Protein AF-0000000087150485 (afdb_homodimer)

pLDDT: mean 96.48, std 7.13, range [42.75, 99.0]

Foldseek 3Di:
DDDDDDDDADAEPEAEADQEEEADDEHHYQEYEYANEYYYYLEYADHPEYEEHNEYAYHLEYHYPQEYAYEPEYHEANEYEAFAPCVVVHGPVPVCVRGAHAYHEYCEYEAHNEYEYREYEYHQAYEYHNEYDDYYHPDHAYWGDDDTDGDDDPD/DDDDDDDDADAEPEAEADQEEEEDDEHHYQEYYYANEYYYYCEYADHPEYEEHNEYAYHLEYHYPQEYAYEPEYHEANEYEFFAPCVVVHGPVPVCVNGAHAYHEYCEYEAHNEYEYREYEYHQEYEYHNEYDDYYHPDHAYWYHDPTDGDDDPD

Nearest PDB structures (foldseek):
  7s43-assembly1_A  TM=9.180E-01  e=4.025E-08  Helicobacter pullorum
  7s3u-assembly1_A  TM=9.173E-01  e=6.202E-08  Helicobacter pullorum
  4mzu-assembly2_H  TM=9.051E-01  e=9.052E-08  Shewanella denitrificans OS217
  4mzu-assembly1_E  TM=8.599E-01  e=4.734E-08  Shewanella denitrificans OS217
  4mzu-assembly2_J  TM=8.341E-01  e=2.315E-06  Shewanella denitrificans OS217

InterPro domains:
  IPR001451 Hexapeptide repeat [PF00132] (30-63)
  IPR001451 Hexapeptide repeat [PF14602] (102-135)
  IPR011004 Trimeric LpxA-like superfamily [SSF51161] (13-151)
  IPR050179 Transferase hexapeptide repeat [PTHR43300] (100-150)

Structure (mmCIF, N/CA/C/O backbone):
data_AF-0000000087150485-model_v1
#
loop_
_entity.id
_entity.type
_entity.pdbx_description
1 polymer 'dTDP-3-amino-3,6-dideoxy-alpha-D-galactopyranose 3-N-acetyltransferase'
#
loop_
_atom_site.group_PDB
_atom_site.id
_atom_site.type_symbol
_atom_site.label_atom_id
_atom_site.label_alt_id
_atom_site.label_comp_id
_atom_site.label_asym_id
_atom_site.label_entity_id
_atom_site.label_seq_id
_atom_site.pdbx_PDB_ins_code
_atom_site.Cartn_x
_atom_site.Cartn_y
_atom_site.Cartn_z
_atom_site.occupancy
_atom_site.B_iso_or_equiv
_atom_site.auth_seq_id
_atom_site.auth_comp_id
_atom_site.auth_asym_id
_atom_site.auth_atom_id
_atom_site.pdbx_PDB_model_num
ATOM 1 N N . MET A 1 1 ? -22.234 22.109 -0.008 1 73.75 1 MET A N 1
ATOM 2 C CA . MET A 1 1 ? -20.953 21.422 0.075 1 73.75 1 MET A CA 1
ATOM 3 C C . MET A 1 1 ? -20.953 20.141 -0.759 1 73.75 1 MET A C 1
ATOM 5 O O . MET A 1 1 ? -21.984 19.484 -0.89 1 73.75 1 MET A O 1
ATOM 9 N N . ASN A 1 2 ? -19.984 20.109 -1.734 1 89.88 2 ASN A N 1
ATOM 10 C CA . ASN A 1 2 ? -19.984 18.938 -2.605 1 89.88 2 ASN A CA 1
ATOM 11 C C . ASN A 1 2 ? -20 17.641 -1.802 1 89.88 2 ASN A C 1
ATOM 13 O O . ASN A 1 2 ? -19.609 17.641 -0.634 1 89.88 2 ASN A O 1
ATOM 17 N N . GLN A 1 3 ? -20.734 16.703 -2.32 1 94 3 GLN A N 1
ATOM 18 C CA . GLN A 1 3 ? -20.766 15.383 -1.692 1 94 3 GLN A CA 1
ATOM 19 C C . GLN A 1 3 ? -19.984 14.359 -2.514 1 94 3 GLN A C 1
ATOM 21 O O . GLN A 1 3 ? -20.047 14.367 -3.746 1 94 3 GLN A O 1
ATOM 26 N N . PRO A 1 4 ? -19.266 13.516 -1.812 1 95.38 4 PRO A N 1
ATOM 27 C CA . PRO A 1 4 ? -18.547 12.484 -2.555 1 95.38 4 PRO A CA 1
ATOM 28 C C . PRO A 1 4 ? -19.453 11.336 -3.006 1 95.38 4 PRO A C 1
ATOM 30 O O . PRO A 1 4 ? -20.547 11.172 -2.48 1 95.38 4 PRO A O 1
ATOM 33 N N . GLN A 1 5 ? -19.062 10.633 -4.098 1 96.88 5 GLN A N 1
ATOM 34 C CA . GLN A 1 5 ? -19.609 9.305 -4.363 1 96.88 5 GLN A CA 1
ATOM 35 C C . GLN A 1 5 ? -19.016 8.273 -3.406 1 96.88 5 GLN A C 1
ATOM 37 O O . GLN A 1 5 ? -17.797 8.094 -3.346 1 96.88 5 GLN A O 1
ATOM 42 N N . VAL A 1 6 ? -19.875 7.52 -2.648 1 96.38 6 VAL A N 1
ATOM 43 C CA . VAL A 1 6 ? -19.391 6.609 -1.615 1 96.38 6 VAL A CA 1
ATOM 44 C C . VAL A 1 6 ? -19.625 5.164 -2.047 1 96.38 6 VAL A C 1
ATOM 46 O O . VAL A 1 6 ? -20.75 4.797 -2.412 1 96.38 6 VAL A O 1
ATOM 49 N N . HIS A 1 7 ? -18.594 4.352 -2.119 1 95.88 7 HIS A N 1
ATOM 50 C CA . HIS A 1 7 ? -18.656 2.904 -2.287 1 95.88 7 HIS A CA 1
ATOM 51 C C . HIS A 1 7 ? -18.328 2.182 -0.986 1 95.88 7 HIS A C 1
ATOM 53 O O . HIS A 1 7 ? -17.734 2.77 -0.079 1 95.88 7 HIS A O 1
ATOM 59 N N . GLN A 1 8 ? -18.75 0.828 -0.849 1 95.69 8 GLN A N 1
ATOM 60 C CA . GLN A 1 8 ? -18.5 0.036 0.349 1 95.69 8 GLN A CA 1
ATOM 61 C C . GLN A 1 8 ? -17.609 -1.168 0.032 1 95.69 8 GLN A C 1
ATOM 63 O O . GLN A 1 8 ? -17.891 -1.916 -0.908 1 95.69 8 GLN A O 1
ATOM 68 N N . ALA A 1 9 ? -16.578 -1.275 0.777 1 95.62 9 ALA A N 1
ATOM 69 C CA . ALA A 1 9 ? -15.859 -2.545 0.728 1 95.62 9 ALA A CA 1
ATOM 70 C C . ALA A 1 9 ? -16.797 -3.717 1.011 1 95.62 9 ALA A C 1
ATOM 72 O O . ALA A 1 9 ? -17.656 -3.639 1.896 1 95.62 9 ALA A O 1
ATOM 73 N N . ASP A 1 10 ? -16.562 -4.809 0.254 1 96.81 10 ASP A N 1
ATOM 74 C CA . ASP A 1 10 ? -17.438 -5.969 0.373 1 96.81 10 ASP A CA 1
ATOM 75 C C . ASP A 1 10 ? -16.812 -7.207 -0.259 1 96.81 10 ASP A C 1
ATOM 77 O O . ASP A 1 10 ? -15.719 -7.129 -0.831 1 96.81 10 ASP A O 1
ATOM 81 N N . VAL A 1 11 ? -17.453 -8.344 -0.015 1 97.69 11 VAL A N 1
ATOM 82 C CA . VAL A 1 11 ? -17.109 -9.602 -0.681 1 97.69 11 VAL A CA 1
ATOM 83 C C . VAL A 1 11 ? -18.094 -9.852 -1.828 1 97.69 11 VAL A C 1
ATOM 85 O O . VAL A 1 11 ? -19.281 -10.117 -1.599 1 97.69 11 VAL A O 1
ATOM 88 N N . ARG A 1 12 ? -17.516 -9.656 -3.014 1 97.69 12 ARG A N 1
ATOM 89 C CA . ARG A 1 12 ? -18.391 -9.727 -4.18 1 97.69 12 ARG A CA 1
ATOM 90 C C . ARG A 1 12 ? -17.797 -10.641 -5.25 1 97.69 12 ARG A C 1
ATOM 92 O O . ARG A 1 12 ? -16.625 -10.516 -5.598 1 97.69 12 ARG A O 1
ATOM 99 N N . ASP A 1 13 ? -18.594 -11.531 -5.789 1 98.56 13 ASP A N 1
ATOM 100 C CA . ASP A 1 13 ? -18.234 -12.352 -6.945 1 98.56 13 ASP A CA 1
ATOM 101 C C . ASP A 1 13 ? -16.969 -13.164 -6.668 1 98.56 13 ASP A C 1
ATOM 103 O O . ASP A 1 13 ? -16.047 -13.18 -7.488 1 98.56 13 ASP A O 1
ATOM 107 N N . VAL A 1 14 ? -16.906 -13.82 -5.535 1 98.81 14 VAL A N 1
ATOM 108 C CA . VAL A 1 14 ? -15.75 -14.633 -5.148 1 98.81 14 VAL A CA 1
ATOM 109 C C . VAL A 1 14 ? -16.109 -16.109 -5.219 1 98.81 14 VAL A C 1
ATOM 111 O O . VAL A 1 14 ? -17.203 -16.516 -4.789 1 98.81 14 VAL A O 1
ATOM 114 N N . GLU A 1 15 ? -15.25 -16.891 -5.82 1 98.88 15 GLU A N 1
ATOM 115 C CA . GLU A 1 15 ? -15.383 -18.344 -5.781 1 98.88 15 GLU A CA 1
ATOM 116 C C . GLU A 1 15 ? -14.648 -18.938 -4.582 1 98.88 15 GLU A C 1
ATOM 118 O O . GLU A 1 15 ? -13.43 -18.797 -4.469 1 98.88 15 GLU A O 1
ATOM 123 N N . PHE A 1 16 ? -15.383 -19.656 -3.729 1 98.75 16 PHE A N 1
ATOM 124 C CA . PHE A 1 16 ? -14.812 -20.219 -2.51 1 98.75 16 PHE A CA 1
ATOM 125 C C . PHE A 1 16 ? -14.703 -21.734 -2.611 1 98.75 16 PHE A C 1
ATOM 127 O O . PHE A 1 16 ? -15.617 -22.406 -3.096 1 98.75 16 PHE A O 1
ATOM 134 N N . GLY A 1 17 ? -13.547 -22.266 -2.236 1 98.81 17 GLY A N 1
ATOM 135 C CA . GLY A 1 17 ? -13.484 -23.672 -1.9 1 98.81 17 GLY A CA 1
ATOM 136 C C . GLY A 1 17 ? -14.195 -24.016 -0.606 1 98.81 17 GLY A C 1
ATOM 137 O O . GLY A 1 17 ? -14.844 -23.156 -0.005 1 98.81 17 GLY A O 1
ATOM 138 N N . THR A 1 18 ? -14 -25.25 -0.171 1 98.81 18 THR A N 1
ATOM 139 C CA . THR A 1 18 ? -14.633 -25.688 1.066 1 98.81 18 THR A CA 1
ATOM 140 C C . THR A 1 18 ? -13.828 -25.234 2.279 1 98.81 18 THR A C 1
ATOM 142 O O . THR A 1 18 ? -12.594 -25.266 2.26 1 98.81 18 THR A O 1
ATOM 145 N N . GLY A 1 19 ? -14.523 -24.797 3.283 1 98.75 19 GLY A N 1
ATOM 146 C CA . GLY A 1 19 ? -13.891 -24.531 4.566 1 98.75 19 GLY A CA 1
ATOM 147 C C . GLY A 1 19 ? -13.195 -23.188 4.625 1 98.75 19 GLY A C 1
ATOM 148 O O . GLY A 1 19 ? -12.336 -22.969 5.484 1 98.75 19 GLY A O 1
ATOM 149 N N . VAL A 1 20 ? -13.469 -22.328 3.791 1 98.88 20 VAL A N 1
ATOM 150 C CA . VAL A 1 20 ? -12.836 -21 3.775 1 98.88 20 VAL A CA 1
ATOM 151 C C . VAL A 1 20 ? -13.375 -20.172 4.93 1 98.88 20 VAL A C 1
ATOM 153 O O . VAL A 1 20 ? -14.57 -20.188 5.215 1 98.88 20 VAL A O 1
ATOM 156 N N . LYS A 1 21 ? -12.5 -19.422 5.656 1 98.88 21 LYS A N 1
ATOM 157 C CA . LYS A 1 21 ? -12.859 -18.5 6.727 1 98.88 21 LYS A CA 1
ATOM 158 C C . LYS A 1 21 ? -12.438 -17.078 6.391 1 98.88 21 LYS A C 1
ATOM 160 O O . LYS A 1 21 ? -11.297 -16.844 5.988 1 98.88 21 LYS A O 1
ATOM 165 N N . ILE A 1 22 ? -13.297 -16.172 6.539 1 98.69 22 ILE A N 1
ATOM 166 C CA . ILE A 1 22 ? -13 -14.758 6.309 1 98.69 22 ILE A CA 1
ATOM 167 C C . ILE A 1 22 ? -13.414 -13.938 7.527 1 98.69 22 ILE A C 1
ATOM 169 O O . ILE A 1 22 ? -14.438 -14.211 8.148 1 98.69 22 ILE A O 1
ATOM 173 N N . VAL A 1 23 ? -12.664 -12.938 7.879 1 98.25 23 VAL A N 1
ATOM 174 C CA . VAL A 1 23 ? -13.031 -11.969 8.906 1 98.25 23 VAL A CA 1
ATOM 175 C C . VAL A 1 23 ? -13.297 -10.609 8.258 1 98.25 23 VAL A C 1
ATOM 177 O O . VAL A 1 23 ? -12.406 -10.039 7.617 1 98.25 23 VAL A O 1
ATOM 180 N N . GLU A 1 24 ? -14.477 -10.078 8.484 1 96.75 24 GLU A N 1
ATOM 181 C CA . GLU A 1 24 ? -14.867 -8.789 7.922 1 96.75 24 GLU A CA 1
ATOM 182 C C . GLU A 1 24 ? -14.586 -7.652 8.898 1 96.75 24 GLU A C 1
ATOM 184 O O . GLU A 1 24 ? -14.547 -7.867 10.117 1 96.75 24 GLU A O 1
ATOM 189 N N . PRO A 1 25 ? -14.367 -6.301 8.398 1 97.5 25 PRO A N 1
ATOM 190 C CA . PRO A 1 25 ? -14.531 -5.914 6.992 1 97.5 25 PRO A CA 1
ATOM 191 C C . PRO A 1 25 ? -13.32 -6.289 6.133 1 97.5 25 PRO A C 1
ATOM 193 O O . PRO A 1 25 ? -12.188 -6.277 6.621 1 97.5 25 PRO A O 1
ATOM 196 N N . CYS A 1 26 ? -13.57 -6.734 4.93 1 98 26 CYS A N 1
ATOM 197 C CA . CYS A 1 26 ? -12.594 -6.953 3.873 1 98 26 CYS A CA 1
ATOM 198 C C . CYS A 1 26 ? -13.18 -6.617 2.508 1 98 26 CYS A C 1
ATOM 200 O O . CYS A 1 26 ? -14.391 -6.434 2.377 1 98 26 CYS A O 1
ATOM 202 N N . ASN A 1 27 ? -12.328 -6.293 1.572 1 98.69 27 ASN A N 1
ATOM 203 C CA . ASN A 1 27 ? -12.742 -5.992 0.206 1 98.69 27 ASN A CA 1
ATOM 204 C C . ASN A 1 27 ? -12.266 -7.055 -0.775 1 98.69 27 ASN A C 1
ATOM 206 O O . ASN A 1 27 ? -11.164 -6.949 -1.324 1 98.69 27 ASN A O 1
ATOM 210 N N . LEU A 1 28 ? -13.062 -8.086 -1.032 1 98.81 28 LEU A N 1
ATOM 211 C CA . LEU A 1 28 ? -12.758 -9.195 -1.93 1 98.81 28 LEU A CA 1
ATOM 212 C C . LEU A 1 28 ? -13.711 -9.203 -3.123 1 98.81 28 LEU A C 1
ATOM 214 O O . LEU A 1 28 ? -14.93 -9.188 -2.951 1 98.81 28 LEU A O 1
ATOM 218 N N . TYR A 1 29 ? -13.172 -9.188 -4.324 1 98.62 29 TYR A N 1
ATOM 219 C CA . TYR A 1 29 ? -14.086 -9.195 -5.461 1 98.62 29 TYR A CA 1
ATOM 220 C C . TYR A 1 29 ? -13.453 -9.891 -6.66 1 98.62 29 TYR A C 1
ATOM 222 O O . TYR A 1 29 ? -12.266 -9.703 -6.941 1 98.62 29 TYR A O 1
ATOM 230 N N . GLY A 1 30 ? -14.148 -10.719 -7.305 1 98.75 30 GLY A N 1
ATOM 231 C CA . GLY A 1 30 ? -13.781 -11.328 -8.57 1 98.75 30 GLY A CA 1
ATOM 232 C C . GLY A 1 30 ? -12.594 -12.273 -8.461 1 98.75 30 GLY A C 1
ATOM 233 O O . GLY A 1 30 ? -11.828 -12.43 -9.414 1 98.75 30 GLY A O 1
ATOM 234 N N . CYS A 1 31 ? -12.406 -12.891 -7.258 1 98.81 31 CYS A N 1
ATOM 235 C CA . CYS A 1 31 ? -11.234 -13.734 -7.059 1 98.81 31 CYS A CA 1
ATOM 236 C C . CYS A 1 31 ? -11.648 -15.156 -6.684 1 98.81 31 CYS A C 1
ATOM 238 O O . CYS A 1 31 ? -12.844 -15.469 -6.652 1 98.81 31 CYS A O 1
ATOM 240 N N . LYS A 1 32 ? -10.609 -16.047 -6.559 1 98.94 32 LYS A N 1
ATOM 241 C CA . LYS A 1 32 ? -10.828 -17.453 -6.199 1 98.94 32 LYS A CA 1
ATOM 242 C C . LYS A 1 32 ? -9.984 -17.828 -4.988 1 98.94 32 LYS A C 1
ATOM 244 O O . LYS A 1 32 ? -8.773 -17.609 -4.965 1 98.94 32 LYS A O 1
ATOM 249 N N . LEU A 1 33 ? -10.617 -18.422 -3.965 1 98.94 33 LEU A N 1
ATOM 250 C CA . LEU A 1 33 ? -9.953 -18.938 -2.766 1 98.94 33 LEU A CA 1
ATOM 251 C C . LEU A 1 33 ? -10.133 -20.438 -2.648 1 98.94 33 LEU A C 1
ATOM 253 O O . LEU A 1 33 ? -11.266 -20.938 -2.65 1 98.94 33 LEU A O 1
ATOM 257 N N . GLY A 1 34 ? -9.07 -21.172 -2.574 1 98.94 34 GLY A N 1
ATOM 258 C CA . GLY A 1 34 ? -9.109 -22.609 -2.469 1 98.94 34 GLY A CA 1
ATOM 259 C C . GLY A 1 34 ? -9.602 -23.109 -1.12 1 98.94 34 GLY A C 1
ATOM 260 O O . GLY A 1 34 ? -9.914 -22.297 -0.239 1 98.94 34 GLY A O 1
ATOM 261 N N . ASP A 1 35 ? -9.641 -24.469 -0.952 1 98.94 35 ASP A N 1
ATOM 262 C CA . ASP A 1 35 ? -10.156 -25.094 0.257 1 98.94 35 ASP A CA 1
ATOM 263 C C . ASP A 1 35 ? -9.359 -24.672 1.486 1 98.94 35 ASP A C 1
ATOM 265 O O . ASP A 1 35 ? -8.133 -24.547 1.43 1 98.94 35 ASP A O 1
ATOM 269 N N . ASP A 1 36 ? -10.039 -24.312 2.549 1 98.88 36 ASP A N 1
ATOM 270 C CA . ASP A 1 36 ? -9.484 -24.109 3.885 1 98.88 36 ASP A CA 1
ATOM 271 C C . ASP A 1 36 ? -8.586 -22.875 3.934 1 98.88 36 ASP A C 1
ATOM 273 O O . ASP A 1 36 ? -7.664 -22.812 4.746 1 98.88 36 ASP A O 1
ATOM 277 N N . CYS A 1 37 ? -8.812 -21.984 3.02 1 98.88 37 CYS A N 1
ATOM 278 C CA . CYS A 1 37 ? -8.125 -20.688 3.088 1 98.88 37 CYS A CA 1
ATOM 279 C C . CYS A 1 37 ? -8.656 -19.859 4.246 1 98.88 37 CYS A C 1
ATOM 281 O O . CYS A 1 37 ? -9.797 -20.016 4.664 1 98.88 37 CYS A O 1
ATOM 283 N N . PHE A 1 38 ? -7.805 -19 4.738 1 98.94 38 PHE A N 1
ATOM 284 C CA . PHE A 1 38 ? -8.156 -17.984 5.719 1 98.94 38 PHE A CA 1
ATOM 285 C C . PHE A 1 38 ? -7.836 -16.594 5.191 1 98.94 38 PHE A C 1
ATOM 287 O O . PHE A 1 38 ? -6.777 -16.375 4.598 1 98.94 38 PHE A O 1
ATOM 294 N N . VAL A 1 39 ? -8.75 -15.656 5.379 1 98.88 39 VAL A N 1
ATOM 295 C CA . VAL A 1 39 ? -8.523 -14.25 5.066 1 98.88 39 VAL A CA 1
ATOM 296 C C . VAL A 1 39 ? -8.898 -13.391 6.266 1 98.88 39 VAL A C 1
ATOM 298 O O . VAL A 1 39 ? -10.055 -13.359 6.68 1 98.88 39 VAL A O 1
ATOM 301 N N . GLY A 1 40 ? -7.906 -12.633 6.781 1 98.62 40 GLY A N 1
ATOM 302 C CA . GLY A 1 40 ? -8.133 -11.75 7.922 1 98.62 40 GLY A CA 1
ATOM 303 C C . GLY A 1 40 ? -8.82 -10.453 7.551 1 98.62 40 GLY A C 1
ATOM 304 O O . GLY A 1 40 ? -9.031 -10.172 6.367 1 98.62 40 GLY A O 1
ATOM 305 N N . PRO A 1 41 ? -9.195 -9.656 8.586 1 98.06 41 PRO A N 1
ATOM 306 C CA . PRO A 1 41 ? -9.906 -8.398 8.328 1 98.06 41 PRO A CA 1
ATOM 307 C C . PRO A 1 41 ? -9.031 -7.348 7.656 1 98.06 41 PRO A C 1
ATOM 309 O O . PRO A 1 41 ? -7.801 -7.43 7.73 1 98.06 41 PRO A O 1
ATOM 312 N N . PHE A 1 42 ? -9.664 -6.391 6.945 1 98.25 42 PHE A N 1
ATOM 313 C CA . PHE A 1 42 ? -9.055 -5.223 6.328 1 98.25 42 PHE A CA 1
ATOM 314 C C . PHE A 1 42 ? -8.156 -5.629 5.168 1 98.25 42 PHE A C 1
ATOM 316 O O . PHE A 1 42 ? -7.199 -4.926 4.836 1 98.25 42 PHE A O 1
ATOM 323 N N . THR A 1 43 ? -8.438 -6.863 4.684 1 98.69 43 THR A N 1
ATOM 324 C CA . THR A 1 43 ? -7.719 -7.309 3.498 1 98.69 43 THR A CA 1
ATOM 325 C C . THR A 1 43 ? -8.43 -6.848 2.229 1 98.69 43 THR A C 1
ATOM 327 O O . THR A 1 43 ? -9.641 -6.605 2.238 1 98.69 43 THR A O 1
ATOM 330 N N . GLU A 1 44 ? -7.648 -6.59 1.253 1 98.88 44 GLU A N 1
ATOM 331 C CA . GLU A 1 44 ? -8.18 -6.367 -0.087 1 98.88 44 GLU A CA 1
ATOM 332 C C . GLU A 1 44 ? -7.598 -7.359 -1.087 1 98.88 44 GLU A C 1
ATOM 334 O O . GLU A 1 44 ? -6.375 -7.492 -1.198 1 98.88 44 GLU A O 1
ATOM 339 N N . ILE A 1 45 ? -8.453 -8.172 -1.829 1 98.88 45 ILE A N 1
ATOM 340 C CA . ILE A 1 45 ? -8.086 -9.117 -2.879 1 98.88 45 ILE A CA 1
ATOM 341 C C . ILE A 1 45 ? -8.883 -8.812 -4.148 1 98.88 45 ILE A C 1
ATOM 343 O O . ILE A 1 45 ? -10.117 -8.836 -4.137 1 98.88 45 ILE A O 1
ATOM 347 N N . GLN A 1 46 ? -8.156 -8.539 -5.191 1 98.75 46 GLN A N 1
ATOM 348 C CA . GLN A 1 46 ? -8.773 -7.957 -6.379 1 98.75 46 GLN A CA 1
ATOM 349 C C . GLN A 1 46 ? -9.086 -9.023 -7.418 1 98.75 46 GLN A C 1
ATOM 351 O O . GLN A 1 46 ? -8.797 -10.203 -7.211 1 98.75 46 GLN A O 1
ATOM 356 N N . LYS A 1 47 ? -9.688 -8.547 -8.445 1 98.62 47 LYS A N 1
ATOM 357 C CA . LYS A 1 47 ? -10.234 -9.383 -9.516 1 98.62 47 LYS A CA 1
ATOM 358 C C . LYS A 1 47 ? -9.148 -10.266 -10.133 1 98.62 47 LYS A C 1
ATOM 360 O O . LYS A 1 47 ? -8.039 -9.797 -10.406 1 98.62 47 LYS A O 1
ATOM 365 N N . GLY A 1 48 ? -9.469 -11.516 -10.328 1 98.69 48 GLY A N 1
ATOM 366 C CA . GLY A 1 48 ? -8.617 -12.43 -11.078 1 98.69 48 GLY A CA 1
ATOM 367 C C . GLY A 1 48 ? -7.586 -13.125 -10.211 1 98.69 48 GLY A C 1
ATOM 368 O O . GLY A 1 48 ? -6.93 -14.07 -10.664 1 98.69 48 GLY A O 1
ATOM 369 N N . VAL A 1 49 ? -7.414 -12.758 -9.023 1 98.94 49 VAL A N 1
ATOM 370 C CA . VAL A 1 49 ? -6.461 -13.383 -8.109 1 98.94 49 VAL A CA 1
ATOM 371 C C . VAL A 1 49 ? -6.895 -14.812 -7.816 1 98.94 49 VAL A C 1
ATOM 373 O O . VAL A 1 49 ? -8.086 -15.094 -7.664 1 98.94 49 VAL A O 1
ATOM 376 N N . VAL A 1 50 ? -5.945 -15.711 -7.766 1 98.94 50 VAL A N 1
ATOM 377 C CA . VAL A 1 50 ? -6.172 -17.109 -7.387 1 98.94 50 VAL A CA 1
ATOM 378 C C . VAL A 1 50 ? -5.285 -17.469 -6.195 1 98.94 50 VAL A C 1
ATOM 380 O O . VAL A 1 50 ? -4.059 -17.328 -6.262 1 98.94 50 VAL A O 1
ATOM 383 N N . ILE A 1 51 ? -5.895 -17.938 -5.152 1 98.94 51 ILE A N 1
ATOM 384 C CA . ILE A 1 51 ? -5.176 -18.375 -3.957 1 98.94 51 ILE A CA 1
ATOM 385 C C . ILE A 1 51 ? -5.422 -19.859 -3.711 1 98.94 51 ILE A C 1
ATOM 387 O O . ILE A 1 51 ? -6.57 -20.281 -3.58 1 98.94 51 ILE A O 1
ATOM 391 N N . GLY A 1 52 ? -4.367 -20.609 -3.617 1 98.94 52 GLY A N 1
ATOM 392 C CA . GLY A 1 52 ? -4.434 -22.047 -3.461 1 98.94 52 GLY A CA 1
ATOM 393 C C . GLY A 1 52 ? -4.891 -22.484 -2.078 1 98.94 52 GLY A C 1
ATOM 394 O O . GLY A 1 52 ? -4.855 -21.688 -1.134 1 98.94 52 GLY A O 1
ATOM 395 N N . ALA A 1 53 ? -5.172 -23.766 -1.938 1 98.94 53 ALA A N 1
ATOM 396 C CA . ALA A 1 53 ? -5.773 -24.344 -0.737 1 98.94 53 ALA A CA 1
ATOM 397 C C . ALA A 1 53 ? -4.867 -24.156 0.475 1 98.94 53 ALA A C 1
ATOM 399 O O . ALA A 1 53 ? -3.641 -24.219 0.359 1 98.94 53 ALA A O 1
ATOM 400 N N . ARG A 1 54 ? -5.488 -23.812 1.656 1 98.88 54 ARG A N 1
ATOM 401 C CA . ARG A 1 54 ? -4.863 -23.797 2.975 1 98.88 54 ARG A CA 1
ATOM 402 C C . ARG A 1 54 ? -3.928 -22.594 3.117 1 98.88 54 ARG A C 1
ATOM 404 O O . ARG A 1 54 ? -3.127 -22.547 4.055 1 98.88 54 ARG A O 1
ATOM 411 N N . THR A 1 55 ? -3.938 -21.766 2.139 1 98.94 55 THR A N 1
ATOM 412 C CA . THR A 1 55 ? -3.176 -20.516 2.24 1 98.94 55 THR A CA 1
ATOM 413 C C . THR A 1 55 ? -3.881 -19.531 3.162 1 98.94 55 THR A C 1
ATOM 415 O O . THR A 1 55 ? -5.105 -19.406 3.131 1 98.94 55 THR A O 1
ATOM 418 N N . ARG A 1 56 ? -3.109 -18.875 3.988 1 98.94 56 ARG A N 1
ATOM 419 C CA . ARG A 1 56 ? -3.621 -17.906 4.945 1 98.94 56 ARG A CA 1
ATOM 420 C C . ARG A 1 56 ? -3.158 -16.484 4.594 1 98.94 56 ARG A C 1
ATOM 422 O O . ARG A 1 56 ? -1.957 -16.234 4.496 1 98.94 56 ARG A O 1
ATOM 429 N N . VAL A 1 57 ? -4.082 -15.602 4.383 1 98.94 57 VAL A N 1
ATOM 430 C CA . VAL A 1 57 ? -3.811 -14.195 4.117 1 98.94 57 VAL A CA 1
ATOM 431 C C . VAL A 1 57 ? -4.191 -13.352 5.332 1 98.94 57 VAL A C 1
ATOM 433 O O . VAL A 1 57 ? -5.375 -13.211 5.652 1 98.94 57 VAL A O 1
ATOM 436 N N . GLN A 1 58 ? -3.207 -12.758 5.992 1 98.75 58 GLN A N 1
ATOM 437 C CA . GLN A 1 58 ? -3.43 -12.086 7.27 1 98.75 58 GLN A CA 1
ATOM 438 C C . GLN A 1 58 ? -3.869 -10.641 7.062 1 98.75 58 GLN A C 1
ATOM 440 O O . GLN A 1 58 ? -3.783 -10.117 5.953 1 98.75 58 GLN A O 1
ATOM 445 N N . SER A 1 59 ? -4.297 -10.031 8.125 1 98.69 59 SER A N 1
ATOM 446 C CA . SER A 1 59 ? -4.984 -8.742 8.117 1 98.69 59 SER A CA 1
ATOM 447 C C . SER A 1 59 ? -4.148 -7.676 7.414 1 98.69 59 SER A C 1
ATOM 449 O O . SER A 1 59 ? -2.92 -7.676 7.516 1 98.69 59 SER A O 1
ATOM 451 N N . HIS A 1 60 ? -4.848 -6.746 6.723 1 98.5 60 HIS A N 1
ATOM 452 C CA . HIS A 1 60 ? -4.293 -5.535 6.125 1 98.5 60 HIS A CA 1
ATOM 453 C C . HIS A 1 60 ? -3.529 -5.855 4.844 1 98.5 60 HIS A C 1
ATOM 455 O O . HIS A 1 60 ? -3.018 -4.949 4.18 1 98.5 60 HIS A O 1
ATOM 461 N N . ALA A 1 61 ? -3.443 -7.121 4.441 1 98.81 61 ALA A N 1
ATOM 462 C CA . ALA A 1 61 ? -2.738 -7.445 3.205 1 98.81 61 ALA A CA 1
ATOM 463 C C . ALA A 1 61 ? -3.52 -6.961 1.985 1 98.81 61 ALA A C 1
ATOM 465 O O . ALA A 1 61 ? -4.746 -6.852 2.029 1 98.81 61 ALA A O 1
ATOM 466 N N . PHE A 1 62 ? -2.738 -6.598 0.965 1 98.94 62 PHE A N 1
ATOM 467 C CA . PHE A 1 62 ? -3.289 -6.195 -0.324 1 98.94 62 PHE A CA 1
ATOM 468 C C . PHE A 1 62 ? -2.77 -7.098 -1.438 1 98.94 62 PHE A C 1
ATOM 470 O O . PHE A 1 62 ? -1.566 -7.141 -1.701 1 98.94 62 PHE A O 1
ATOM 477 N N . VAL A 1 63 ? -3.691 -7.82 -2.129 1 98.94 63 VAL A N 1
ATOM 478 C CA . VAL A 1 63 ? -3.371 -8.672 -3.266 1 98.94 63 VAL A CA 1
ATOM 479 C C . VAL A 1 63 ? -4.051 -8.141 -4.523 1 98.94 63 VAL A C 1
ATOM 481 O O . VAL A 1 63 ? -5.27 -8.25 -4.672 1 98.94 63 VAL A O 1
ATOM 484 N N . CYS A 1 64 ? -3.27 -7.582 -5.406 1 98.69 64 CYS A N 1
ATOM 485 C CA . CYS A 1 64 ? -3.797 -6.898 -6.582 1 98.69 64 CYS A CA 1
ATOM 486 C C . CYS A 1 64 ? -4.043 -7.879 -7.719 1 98.69 64 CYS A C 1
ATOM 488 O O . CYS A 1 64 ? -3.711 -9.062 -7.609 1 98.69 64 CYS A O 1
ATOM 490 N N . GLU A 1 65 ? -4.625 -7.32 -8.844 1 98.62 65 GLU A N 1
ATOM 491 C CA . GLU A 1 65 ? -4.855 -8.117 -10.047 1 98.62 65 GLU A CA 1
ATOM 492 C C . GLU A 1 65 ? -3.551 -8.703 -10.578 1 98.62 65 GLU A C 1
ATOM 494 O O . GLU A 1 65 ? -2.48 -8.117 -10.398 1 98.62 65 GLU A O 1
ATOM 499 N N . LEU A 1 66 ? -3.627 -9.859 -11.203 1 98.62 66 LEU A N 1
ATOM 500 C CA . LEU A 1 66 ? -2.527 -10.555 -11.867 1 98.62 66 LEU A CA 1
ATOM 501 C C . LEU A 1 66 ? -1.618 -11.234 -10.844 1 98.62 66 LEU A C 1
ATOM 503 O O . LEU A 1 66 ? -0.429 -11.43 -11.102 1 98.62 66 LEU A O 1
ATOM 507 N N . VAL A 1 67 ? -2.143 -11.602 -9.656 1 98.88 67 VAL A N 1
ATOM 508 C CA . VAL A 1 67 ? -1.376 -12.359 -8.672 1 98.88 67 VAL A CA 1
ATOM 509 C C . VAL A 1 67 ? -1.954 -13.766 -8.531 1 98.88 67 VAL A C 1
ATOM 511 O O . VAL A 1 67 ? -3.172 -13.938 -8.453 1 98.88 67 VAL A O 1
ATOM 514 N N . THR A 1 68 ? -1.11 -14.773 -8.562 1 98.94 68 THR A N 1
ATOM 515 C CA . THR A 1 68 ? -1.43 -16.156 -8.227 1 98.94 68 THR A CA 1
ATOM 516 C C . THR A 1 68 ? -0.562 -16.641 -7.07 1 98.94 68 THR A C 1
ATOM 518 O O . THR A 1 68 ? 0.662 -16.5 -7.102 1 98.94 68 THR A O 1
ATOM 521 N N . ILE A 1 69 ? -1.175 -17.188 -6.066 1 99 69 ILE A N 1
ATOM 522 C CA . ILE A 1 69 ? -0.475 -17.719 -4.906 1 99 69 ILE A CA 1
ATOM 523 C C . ILE A 1 69 ? -0.782 -19.203 -4.758 1 99 69 ILE A C 1
ATOM 525 O O . ILE A 1 69 ? -1.944 -19.625 -4.809 1 99 69 ILE A O 1
ATOM 529 N N . GLY A 1 70 ? 0.223 -20.016 -4.551 1 98.94 70 GLY A N 1
ATOM 530 C CA . GLY A 1 70 ? 0.086 -21.453 -4.453 1 98.94 70 GLY A CA 1
ATOM 531 C C . GLY A 1 70 ? -0.588 -21.906 -3.174 1 98.94 70 GLY A C 1
ATOM 532 O O . GLY A 1 70 ? -1.318 -21.141 -2.545 1 98.94 70 GLY A O 1
ATOM 533 N N . GLU A 1 71 ? -0.349 -23.219 -2.795 1 98.94 71 GLU A N 1
ATOM 534 C CA . GLU A 1 71 ? -0.957 -23.859 -1.636 1 98.94 71 GLU A CA 1
ATOM 535 C C . GLU A 1 71 ? -0.046 -23.781 -0.415 1 98.94 71 GLU A C 1
ATOM 537 O O . GLU A 1 71 ? 1.178 -23.719 -0.549 1 98.94 71 GLU A O 1
ATOM 542 N N . ASP A 1 72 ? -0.727 -23.766 0.728 1 98.94 72 ASP A N 1
ATOM 543 C CA . ASP A 1 72 ? -0.004 -23.859 1.993 1 98.94 72 ASP A CA 1
ATOM 544 C C . ASP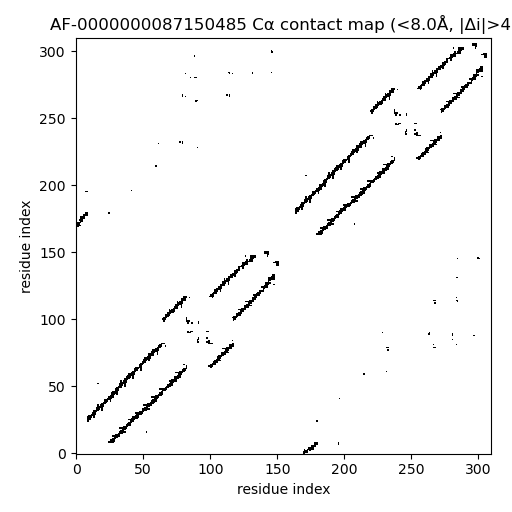 A 1 72 ? 0.942 -22.672 2.172 1 98.94 72 ASP A C 1
ATOM 546 O O . ASP A 1 72 ? 2.066 -22.844 2.648 1 98.94 72 ASP A O 1
ATOM 550 N N . CYS A 1 73 ? 0.524 -21.562 1.736 1 98.94 73 CYS A N 1
ATOM 551 C CA . CYS A 1 73 ? 1.316 -20.344 1.901 1 98.94 73 CYS A CA 1
ATOM 552 C C . CYS A 1 73 ? 0.827 -19.531 3.092 1 98.94 73 CYS A C 1
ATOM 554 O O . CYS A 1 73 ? -0.274 -19.766 3.598 1 98.94 73 CYS A O 1
ATOM 556 N N . PHE A 1 74 ? 1.695 -18.672 3.578 1 98.94 74 PHE A N 1
ATOM 557 C CA . PHE A 1 74 ? 1.406 -17.688 4.605 1 98.94 74 PHE A CA 1
ATOM 558 C C . PHE A 1 74 ? 1.765 -16.281 4.121 1 98.94 74 PHE A C 1
ATOM 560 O O . PHE A 1 74 ? 2.928 -16 3.822 1 98.94 74 PHE A O 1
ATOM 567 N N . VAL A 1 75 ? 0.779 -15.477 3.945 1 98.94 75 VAL A N 1
ATOM 568 C CA . VAL A 1 75 ? 0.956 -14.062 3.627 1 98.94 75 VAL A CA 1
ATOM 569 C C . VAL A 1 75 ? 0.769 -13.227 4.887 1 98.94 75 VAL A C 1
ATOM 571 O O . VAL A 1 75 ? -0.357 -13.039 5.359 1 98.94 75 VAL A O 1
ATOM 574 N N . GLY A 1 76 ? 1.805 -12.656 5.391 1 98.81 76 GLY A N 1
ATOM 575 C CA . GLY A 1 76 ? 1.799 -11.945 6.664 1 98.81 76 GLY A CA 1
ATOM 576 C C . GLY A 1 76 ? 0.993 -10.664 6.629 1 98.81 76 GLY A C 1
ATOM 577 O O . GLY A 1 76 ? 0.488 -10.273 5.574 1 98.81 76 GLY A O 1
ATOM 578 N N . HIS A 1 77 ? 0.873 -9.984 7.832 1 98.75 77 HIS A N 1
ATOM 579 C CA . HIS A 1 77 ? 0.097 -8.766 8.008 1 98.75 77 HIS A CA 1
ATOM 580 C C . HIS A 1 77 ? 0.712 -7.609 7.223 1 98.75 77 HIS A C 1
ATOM 582 O O . HIS A 1 77 ? 1.923 -7.383 7.285 1 98.75 77 HIS A O 1
ATOM 588 N N . GLY A 1 78 ? -0.127 -6.918 6.414 1 98.56 78 GLY A N 1
ATOM 589 C CA . GLY A 1 78 ? 0.327 -5.688 5.785 1 98.56 78 GLY A CA 1
ATOM 590 C C . GLY A 1 78 ? 1.148 -5.926 4.535 1 98.56 78 GLY A C 1
ATOM 591 O O . GLY A 1 78 ? 1.745 -4.992 3.988 1 98.56 78 GLY A O 1
ATOM 592 N N . VAL A 1 79 ? 1.232 -7.215 4.082 1 98.81 79 VAL A N 1
ATOM 593 C CA . VAL A 1 79 ? 1.961 -7.48 2.848 1 98.81 79 VAL A CA 1
ATOM 594 C C . VAL A 1 79 ? 1.264 -6.793 1.677 1 98.81 79 VAL A C 1
ATOM 596 O O . VAL A 1 79 ? 0.034 -6.801 1.586 1 98.81 79 VAL A O 1
ATOM 599 N N . MET A 1 80 ? 2.053 -6.125 0.799 1 98.88 80 MET A N 1
ATOM 600 C CA . MET A 1 80 ? 1.536 -5.438 -0.381 1 98.88 80 MET A CA 1
ATOM 601 C C . MET A 1 80 ? 2.102 -6.051 -1.658 1 98.88 80 MET A C 1
ATOM 603 O O . MET A 1 80 ? 3.318 -6.102 -1.842 1 98.88 80 MET A O 1
ATOM 607 N N . PHE A 1 81 ? 1.239 -6.551 -2.555 1 98.88 81 PHE A N 1
ATOM 608 C CA . PHE A 1 81 ? 1.629 -6.938 -3.906 1 98.88 81 PHE A CA 1
ATOM 609 C C . PHE A 1 81 ? 1.478 -5.77 -4.871 1 98.88 81 PHE A C 1
ATOM 611 O O . PHE A 1 81 ? 0.537 -4.98 -4.758 1 98.88 81 PHE A O 1
ATOM 618 N N . VAL A 1 82 ? 2.373 -5.691 -5.809 1 98.56 82 VAL A N 1
ATOM 619 C CA . VAL A 1 82 ? 2.418 -4.578 -6.754 1 98.56 82 VAL A CA 1
ATOM 620 C C . VAL A 1 82 ? 2.328 -5.113 -8.18 1 98.56 82 VAL A C 1
ATOM 622 O O . VAL A 1 82 ? 3.016 -6.074 -8.539 1 98.56 82 VAL A O 1
ATOM 625 N N . ASN A 1 83 ? 1.442 -4.449 -9 1 98.25 83 ASN A N 1
ATOM 626 C CA . ASN A 1 83 ? 1.4 -4.875 -10.391 1 98.25 83 ASN A CA 1
ATOM 627 C C . ASN A 1 83 ? 1.769 -3.736 -11.336 1 98.25 83 ASN A C 1
ATOM 629 O O . ASN A 1 83 ? 2.053 -3.967 -12.516 1 98.25 83 ASN A O 1
ATOM 633 N N . ASP A 1 84 ? 1.664 -2.553 -10.906 1 96.69 84 ASP A N 1
ATOM 634 C CA . ASP A 1 84 ? 2.076 -1.382 -11.672 1 96.69 84 ASP A CA 1
ATOM 635 C C . ASP A 1 84 ? 3.463 -0.907 -11.242 1 96.69 84 ASP A C 1
ATOM 637 O O . ASP A 1 84 ? 3.65 -0.457 -10.109 1 96.69 84 ASP A O 1
ATOM 641 N N . THR A 1 85 ? 4.426 -0.949 -12.117 1 94.44 85 THR A N 1
ATOM 642 C CA . THR A 1 85 ? 5.809 -0.608 -11.805 1 94.44 85 THR A CA 1
ATOM 643 C C . THR A 1 85 ? 6.105 0.843 -12.172 1 94.44 85 THR A C 1
ATOM 645 O O . THR A 1 85 ? 7.25 1.292 -12.078 1 94.44 85 THR A O 1
ATOM 648 N N . PHE A 1 86 ? 5.062 1.51 -12.656 1 95 86 PHE A N 1
ATOM 649 C CA . PHE A 1 86 ? 5.207 2.893 -13.094 1 95 86 PHE A CA 1
ATOM 650 C C . PHE A 1 86 ? 6.207 2.994 -14.242 1 95 86 PHE A C 1
ATOM 652 O O . PHE A 1 86 ? 7.047 3.898 -14.258 1 95 86 PHE A O 1
ATOM 659 N N . SER A 1 87 ? 6.156 2.107 -15.164 1 92.44 87 SER A N 1
ATOM 660 C CA . SER A 1 87 ? 7.152 1.927 -16.219 1 92.44 87 SER A CA 1
ATOM 661 C C . SER A 1 87 ? 7.188 3.127 -17.156 1 92.44 87 SER A C 1
ATOM 663 O O . SER A 1 87 ? 8.172 3.342 -17.859 1 92.44 87 SER A O 1
ATOM 665 N N . THR A 1 88 ? 6.184 3.943 -17.141 1 91.88 88 THR A N 1
ATOM 666 C CA . THR A 1 88 ? 6.152 5.094 -18.047 1 91.88 88 THR A CA 1
ATOM 667 C C . THR A 1 88 ? 6.332 6.391 -17.266 1 91.88 88 THR A C 1
ATOM 669 O O . THR A 1 88 ? 5.969 7.469 -17.734 1 91.88 88 THR A O 1
ATOM 672 N N . GLY A 1 89 ? 6.793 6.293 -16.047 1 90.44 89 GLY A N 1
ATOM 673 C CA . GLY A 1 89 ? 7.051 7.477 -15.234 1 90.44 89 GLY A CA 1
ATOM 674 C C . GLY A 1 89 ? 5.914 7.82 -14.289 1 90.44 89 GLY A C 1
ATOM 675 O O . GLY A 1 89 ? 5.922 8.875 -13.656 1 90.44 89 GLY A O 1
ATOM 676 N N . GLY A 1 90 ? 4.934 6.98 -14.25 1 92 90 GLY A N 1
ATOM 677 C CA . GLY A 1 90 ? 3.768 7.105 -13.391 1 92 90 GLY A CA 1
ATOM 678 C C . GLY A 1 90 ? 2.82 5.926 -13.5 1 92 90 GLY A C 1
ATOM 679 O O . GLY A 1 90 ? 3.125 4.938 -14.164 1 92 90 GLY A O 1
ATOM 680 N N . PRO A 1 91 ? 1.705 6.102 -12.781 1 93.75 91 PRO A N 1
ATOM 681 C CA . PRO A 1 91 ? 0.748 4.992 -12.828 1 93.75 91 PRO A CA 1
ATOM 682 C C . PRO A 1 91 ? 0.224 4.723 -14.234 1 93.75 91 PRO A C 1
ATOM 684 O O . PRO A 1 91 ? 0.167 5.637 -15.062 1 93.75 91 PRO A O 1
ATOM 687 N N . ALA A 1 92 ? -0.215 3.475 -14.406 1 92.94 92 ALA A N 1
ATOM 688 C CA . ALA A 1 92 ? -0.68 2.998 -15.711 1 92.94 92 ALA A CA 1
ATOM 689 C C . ALA A 1 92 ? -2.006 3.65 -16.094 1 92.94 92 ALA A C 1
ATOM 691 O O . ALA A 1 92 ? -2.385 3.656 -17.266 1 92.94 92 ALA A O 1
ATOM 692 N N . ARG A 1 93 ? -2.729 4.125 -15.188 1 89.25 93 ARG A N 1
ATOM 693 C CA . ARG A 1 93 ? -3.98 4.84 -15.406 1 89.25 93 ARG A CA 1
ATOM 694 C C . ARG A 1 93 ? -4.957 3.996 -16.219 1 89.25 93 ARG A C 1
ATOM 696 O O . ARG A 1 93 ? -5.496 4.457 -17.219 1 89.25 93 ARG A O 1
ATOM 703 N N . GLY A 1 94 ? -5.098 2.756 -15.891 1 86.75 94 GLY A N 1
ATOM 704 C CA . GLY A 1 94 ? -6.082 1.878 -16.5 1 86.75 94 GLY A CA 1
ATOM 705 C C . GLY A 1 94 ? -5.516 1.041 -17.641 1 86.75 94 GLY A C 1
ATOM 706 O O . GLY A 1 94 ? -6.16 0.102 -18.109 1 86.75 94 GLY A O 1
ATOM 707 N N . ARG A 1 95 ? -4.328 1.432 -18.156 1 93.06 95 ARG A N 1
ATOM 708 C CA . ARG A 1 95 ? -3.662 0.633 -19.188 1 93.06 95 ARG A CA 1
ATOM 709 C C . ARG A 1 95 ? -3.113 -0.663 -18.594 1 93.06 95 ARG A C 1
ATOM 711 O O . ARG A 1 95 ? -1.932 -0.745 -18.25 1 93.06 95 ARG A O 1
ATOM 718 N N . LYS A 1 96 ? -3.9 -1.66 -18.609 1 94.38 96 LYS A N 1
ATOM 719 C CA . LYS A 1 96 ? -3.6 -2.92 -17.938 1 94.38 96 LYS A CA 1
ATOM 720 C C . LYS A 1 96 ? -2.438 -3.641 -18.609 1 94.38 96 LYS A C 1
ATOM 722 O O . LYS A 1 96 ? -1.796 -4.5 -18 1 94.38 96 LYS A O 1
ATOM 727 N N . GLU A 1 97 ? -2.279 -3.307 -19.859 1 95 97 GLU A N 1
ATOM 728 C CA . GLU A 1 97 ? -1.189 -3.951 -20.578 1 95 97 GLU A CA 1
ATOM 729 C C . GLU A 1 97 ? 0.165 -3.588 -19.984 1 95 97 GLU A C 1
ATOM 731 O O . GLU A 1 97 ? 1.171 -4.242 -20.266 1 95 97 GLU A O 1
ATOM 736 N N . LEU A 1 98 ? 0.181 -2.592 -19.172 1 95.81 98 LEU A N 1
ATOM 737 C CA . LEU A 1 98 ? 1.431 -2.162 -18.547 1 95.81 98 LEU A CA 1
ATOM 738 C C . LEU A 1 98 ? 1.659 -2.885 -17.234 1 95.81 98 LEU A C 1
ATOM 740 O O . LEU A 1 98 ? 2.75 -2.814 -16.656 1 95.81 98 LEU A O 1
ATOM 744 N N . TRP A 1 99 ? 0.603 -3.559 -16.734 1 97.5 99 TRP A N 1
ATOM 745 C CA . TRP A 1 99 ? 0.737 -4.297 -15.484 1 97.5 99 TRP A CA 1
ATOM 746 C C . TRP A 1 99 ? 1.494 -5.602 -15.703 1 97.5 99 TRP A C 1
ATOM 748 O O . TRP A 1 99 ? 1.54 -6.125 -16.812 1 97.5 99 TRP A O 1
ATOM 758 N N . ARG A 1 100 ? 2.15 -6.062 -14.656 1 97.81 100 ARG A N 1
ATOM 759 C CA . ARG A 1 100 ? 2.906 -7.309 -14.695 1 97.81 100 ARG A CA 1
ATOM 760 C C . ARG A 1 100 ? 2.436 -8.273 -13.609 1 97.81 100 ARG A C 1
ATOM 762 O O . ARG A 1 100 ? 1.982 -7.848 -12.547 1 97.81 100 ARG A O 1
ATOM 769 N N . GLU A 1 101 ? 2.65 -9.57 -13.906 1 98.56 101 GLU A N 1
ATOM 770 C CA . GLU A 1 101 ? 2.082 -10.602 -13.039 1 98.56 101 GLU A CA 1
ATOM 771 C C . GLU A 1 101 ? 3.07 -11.016 -11.953 1 98.56 101 GLU A C 1
ATOM 773 O O . GLU A 1 101 ? 4.281 -10.875 -12.125 1 98.56 101 GLU A O 1
ATOM 778 N N . THR A 1 102 ? 2.572 -11.5 -10.859 1 98.88 102 THR A N 1
ATOM 779 C CA . THR A 1 102 ? 3.307 -12.164 -9.789 1 98.88 102 THR A CA 1
ATOM 780 C C . THR A 1 102 ? 2.824 -13.602 -9.617 1 98.88 102 THR A C 1
ATOM 782 O O . THR A 1 102 ? 1.619 -13.852 -9.555 1 98.88 102 THR A O 1
ATOM 785 N N . VAL A 1 103 ? 3.752 -14.539 -9.547 1 98.94 103 VAL A N 1
ATOM 786 C CA . VAL A 1 103 ? 3.428 -15.938 -9.305 1 98.94 103 VAL A CA 1
ATOM 787 C C . VAL A 1 103 ? 4.207 -16.438 -8.094 1 98.94 103 VAL A C 1
ATOM 789 O O . VAL A 1 103 ? 5.441 -16.469 -8.109 1 98.94 103 VAL A O 1
ATOM 792 N N . ILE A 1 104 ? 3.51 -16.859 -7.055 1 98.94 104 ILE A N 1
ATOM 793 C CA . ILE A 1 104 ? 4.074 -17.422 -5.836 1 98.94 104 ILE A CA 1
ATOM 794 C C . ILE A 1 104 ? 3.871 -18.938 -5.824 1 98.94 104 ILE A C 1
ATOM 796 O O . ILE A 1 104 ? 2.744 -19.422 -5.969 1 98.94 104 ILE A O 1
ATOM 800 N N . GLY A 1 105 ? 4.902 -19.672 -5.645 1 98.94 105 GLY A N 1
ATOM 801 C CA . GLY A 1 105 ? 4.809 -21.109 -5.562 1 98.94 105 GLY A CA 1
ATOM 802 C C . GLY A 1 105 ? 4.113 -21.594 -4.305 1 98.94 105 GLY A C 1
ATOM 803 O O . GLY A 1 105 ? 3.373 -20.844 -3.67 1 98.94 105 GLY A O 1
ATOM 804 N N . ASN A 1 106 ? 4.336 -22.922 -3.947 1 98.94 106 ASN A N 1
ATOM 805 C CA . ASN A 1 106 ? 3.744 -23.547 -2.775 1 98.94 106 ASN A CA 1
ATOM 806 C C . ASN A 1 106 ? 4.648 -23.438 -1.553 1 98.94 106 ASN A C 1
ATOM 808 O O . ASN A 1 106 ? 5.875 -23.391 -1.685 1 98.94 106 ASN A O 1
ATOM 812 N N . ARG A 1 107 ? 4 -23.344 -0.355 1 98.88 107 ARG A N 1
ATOM 813 C CA . ARG A 1 107 ? 4.73 -23.328 0.909 1 98.88 107 ARG A CA 1
ATOM 814 C C . ARG A 1 107 ? 5.688 -22.141 0.982 1 98.88 107 ARG A C 1
ATOM 816 O O . ARG A 1 107 ? 6.855 -22.312 1.342 1 98.88 107 ARG A O 1
ATOM 823 N N . VAL A 1 108 ? 5.273 -21.062 0.541 1 98.94 108 VAL A N 1
ATOM 824 C CA . VAL A 1 108 ? 6 -19.812 0.67 1 98.94 108 VAL A CA 1
ATOM 825 C C . VAL A 1 108 ? 5.453 -19.016 1.859 1 98.94 108 VAL A C 1
ATOM 827 O O . VAL A 1 108 ? 4.238 -18.891 2.02 1 98.94 108 VAL A O 1
ATOM 830 N N . SER A 1 109 ? 6.316 -18.562 2.707 1 98.94 109 SER A N 1
ATOM 831 C CA . SER A 1 109 ? 5.969 -17.688 3.83 1 98.94 109 SER A CA 1
ATOM 832 C C . SER A 1 109 ? 6.488 -16.281 3.617 1 98.94 109 SER A C 1
ATOM 834 O O . SER A 1 109 ? 7.699 -16.062 3.527 1 98.94 109 SER A O 1
ATOM 836 N N . ILE A 1 110 ? 5.609 -15.383 3.537 1 98.94 110 ILE A N 1
ATOM 837 C CA . ILE A 1 110 ? 5.957 -13.984 3.328 1 98.94 110 ILE A CA 1
ATOM 838 C C . ILE A 1 110 ? 5.77 -13.203 4.629 1 98.94 110 ILE A C 1
ATOM 840 O O . ILE A 1 110 ? 4.652 -13.094 5.141 1 98.94 110 ILE A O 1
ATOM 844 N N . GLY A 1 111 ? 6.832 -12.625 5.094 1 98.75 111 GLY A N 1
ATOM 845 C CA . GLY A 1 111 ? 6.809 -11.906 6.359 1 98.75 111 GLY A CA 1
ATOM 846 C C . GLY A 1 111 ? 6.016 -10.617 6.297 1 98.75 111 GLY A C 1
ATOM 847 O O . GLY A 1 111 ? 5.867 -10.023 5.227 1 98.75 111 GLY A O 1
ATOM 848 N N . SER A 1 112 ? 5.598 -10.156 7.496 1 98.56 112 SER A N 1
ATOM 849 C CA . SER A 1 112 ? 4.738 -8.984 7.617 1 98.56 112 SER A CA 1
ATOM 850 C C . SER A 1 112 ? 5.387 -7.754 6.988 1 98.56 112 SER A C 1
ATOM 852 O O . SER A 1 112 ? 6.602 -7.562 7.09 1 98.56 112 SER A O 1
ATOM 854 N N . ASN A 1 113 ? 4.551 -6.953 6.297 1 98.31 113 ASN A N 1
ATOM 855 C CA . ASN A 1 113 ? 4.902 -5.668 5.707 1 98.31 113 ASN A CA 1
ATOM 856 C C . ASN A 1 113 ? 5.902 -5.832 4.562 1 98.31 113 ASN A C 1
ATOM 858 O O . ASN A 1 113 ? 6.609 -4.887 4.215 1 98.31 113 ASN A O 1
ATOM 862 N N . ALA A 1 114 ? 6.074 -7.035 4.086 1 98.75 114 ALA A N 1
ATOM 863 C CA . ALA A 1 114 ? 6.875 -7.191 2.875 1 98.75 114 ALA A CA 1
ATOM 864 C C . ALA A 1 114 ? 6.176 -6.562 1.673 1 98.75 114 ALA A C 1
ATOM 866 O O . ALA A 1 114 ? 4.953 -6.41 1.667 1 98.75 114 ALA A O 1
ATOM 867 N N . THR A 1 115 ? 6.922 -6.129 0.728 1 98.88 115 THR A N 1
ATOM 868 C CA . THR A 1 115 ? 6.465 -5.609 -0.558 1 98.88 115 THR A CA 1
ATOM 869 C C . THR A 1 115 ? 6.918 -6.52 -1.697 1 98.88 115 THR A C 1
ATOM 871 O O . THR A 1 115 ? 8.109 -6.785 -1.852 1 98.88 115 THR A O 1
ATOM 874 N N . ILE A 1 116 ? 5.973 -7.012 -2.502 1 98.88 116 ILE A N 1
ATOM 875 C CA . ILE A 1 116 ? 6.285 -7.973 -3.555 1 98.88 116 ILE A CA 1
ATOM 876 C C . ILE A 1 116 ? 6.059 -7.332 -4.922 1 98.88 116 ILE A C 1
ATOM 878 O O . ILE A 1 116 ? 4.914 -7.141 -5.344 1 98.88 116 ILE A O 1
ATOM 882 N N . MET A 1 117 ? 7.156 -6.988 -5.574 1 98.62 117 MET A N 1
ATOM 883 C CA . MET A 1 117 ? 7.078 -6.535 -6.961 1 98.62 117 MET A CA 1
ATOM 884 C C . MET A 1 117 ? 6.668 -7.68 -7.887 1 98.62 117 MET A C 1
ATOM 886 O O . MET A 1 117 ? 6.562 -8.828 -7.449 1 98.62 117 MET A O 1
ATOM 890 N N . PRO A 1 118 ? 6.398 -7.375 -9.164 1 98.69 118 PRO A N 1
ATOM 891 C CA . PRO A 1 118 ? 6.07 -8.477 -10.07 1 98.69 118 PRO A CA 1
ATOM 892 C C . PRO A 1 118 ? 7.238 -9.445 -10.258 1 98.69 118 PRO A C 1
ATOM 894 O O . PRO A 1 118 ? 8.242 -9.094 -10.883 1 98.69 118 PRO A O 1
ATOM 897 N N . VAL A 1 119 ? 7.07 -10.641 -9.672 1 98.88 119 VAL A N 1
ATOM 898 C CA . VAL A 1 119 ? 8.133 -11.641 -9.688 1 98.88 119 VAL A CA 1
ATOM 899 C C . VAL A 1 119 ? 7.523 -13.047 -9.68 1 98.88 119 VAL A C 1
ATOM 901 O O . VAL A 1 119 ? 6.324 -13.203 -9.43 1 98.88 119 VAL A O 1
ATOM 904 N N . ARG A 1 120 ? 8.344 -13.977 -9.93 1 98.94 120 ARG A N 1
ATOM 905 C CA . ARG A 1 120 ? 8.055 -15.391 -9.68 1 98.94 120 ARG A CA 1
ATOM 906 C C . ARG A 1 120 ? 8.891 -15.914 -8.516 1 98.94 120 ARG A C 1
ATOM 908 O O . ARG A 1 120 ? 10.109 -15.727 -8.484 1 98.94 120 ARG A O 1
ATOM 915 N N . ILE A 1 121 ? 8.281 -16.531 -7.57 1 98.94 121 ILE A N 1
ATOM 916 C CA . ILE A 1 121 ? 8.953 -17.109 -6.418 1 98.94 121 ILE A CA 1
ATOM 917 C C . ILE A 1 121 ? 8.711 -18.625 -6.395 1 98.94 121 ILE A C 1
ATOM 919 O O . ILE A 1 121 ? 7.562 -19.078 -6.438 1 98.94 121 ILE A O 1
ATOM 923 N N . THR A 1 122 ? 9.742 -19.406 -6.289 1 98.94 122 THR A N 1
ATOM 924 C CA . THR A 1 122 ? 9.641 -20.859 -6.305 1 98.94 122 THR A CA 1
ATOM 925 C C . THR A 1 122 ? 9.109 -21.375 -4.973 1 98.94 122 THR A C 1
ATOM 927 O O . THR A 1 122 ? 8.898 -20.609 -4.039 1 98.94 122 THR A O 1
ATOM 930 N N . ASP A 1 123 ? 8.883 -22.703 -4.906 1 98.88 123 ASP A N 1
ATOM 931 C CA . ASP A 1 123 ? 8.406 -23.344 -3.689 1 98.88 123 ASP A CA 1
ATOM 932 C C . ASP A 1 123 ? 9.414 -23.203 -2.553 1 98.88 123 ASP A C 1
ATOM 934 O O . ASP A 1 123 ? 10.617 -23.078 -2.797 1 98.88 123 ASP A O 1
ATOM 938 N N . ASP A 1 124 ? 8.914 -23.219 -1.318 1 98.88 124 ASP A N 1
ATOM 939 C CA . ASP A 1 124 ? 9.734 -23.391 -0.12 1 98.88 124 ASP A CA 1
ATOM 940 C C . ASP A 1 124 ? 10.648 -22.188 0.095 1 98.88 124 ASP A C 1
ATOM 942 O O . ASP A 1 124 ? 11.844 -22.359 0.355 1 98.88 124 ASP A O 1
ATOM 946 N N . VAL A 1 125 ? 10.094 -21.016 -0.014 1 98.81 125 VAL A N 1
ATOM 947 C CA . VAL A 1 125 ? 10.805 -19.766 0.207 1 98.81 125 VAL A CA 1
ATOM 948 C C . VAL A 1 125 ? 10.234 -19.062 1.432 1 98.81 125 VAL A C 1
ATOM 950 O O . VAL A 1 125 ? 9.023 -19.078 1.663 1 98.81 125 VAL A O 1
ATOM 953 N N . VAL A 1 126 ? 11.117 -18.484 2.217 1 98.81 126 VAL A N 1
ATOM 954 C CA . VAL A 1 126 ? 10.75 -17.578 3.295 1 98.81 126 VAL A CA 1
ATOM 955 C C . VAL A 1 126 ? 11.234 -16.172 2.963 1 98.81 126 VAL A C 1
ATOM 957 O O . VAL A 1 126 ? 12.414 -15.961 2.668 1 98.81 126 VAL A O 1
ATOM 960 N N . ILE A 1 127 ? 10.367 -15.242 2.926 1 98.81 127 ILE A N 1
ATOM 961 C CA . ILE A 1 127 ? 10.695 -13.828 2.787 1 98.81 127 ILE A CA 1
ATOM 962 C C . ILE A 1 127 ? 10.641 -13.148 4.156 1 98.81 127 ILE A C 1
ATOM 964 O O . ILE A 1 127 ? 9.617 -13.195 4.84 1 98.81 127 ILE A O 1
ATOM 968 N N . GLY A 1 128 ? 11.664 -12.492 4.551 1 98.25 128 GLY A N 1
ATOM 969 C CA . GLY A 1 128 ? 11.703 -11.773 5.816 1 98.25 128 GLY A CA 1
ATOM 970 C C . GLY A 1 128 ? 10.75 -10.602 5.871 1 98.25 128 GLY A C 1
ATOM 971 O O . GLY A 1 128 ? 10.43 -10.008 4.84 1 98.25 128 GLY A O 1
ATOM 972 N N . ALA A 1 129 ? 10.359 -10.281 7.152 1 98.06 129 ALA A N 1
ATOM 973 C CA . ALA A 1 129 ? 9.484 -9.133 7.359 1 98.06 129 ALA A CA 1
ATOM 974 C C . ALA A 1 129 ? 10.117 -7.852 6.84 1 98.06 129 ALA A C 1
ATOM 976 O O . ALA A 1 129 ? 11.328 -7.66 6.961 1 98.06 129 ALA A O 1
ATOM 977 N N . GLY A 1 130 ? 9.227 -6.988 6.203 1 97.88 130 GLY A N 1
ATOM 978 C CA . GLY A 1 130 ? 9.664 -5.684 5.738 1 97.88 130 GLY A CA 1
ATOM 979 C C . GLY A 1 130 ? 10.484 -5.746 4.461 1 97.88 130 GLY A C 1
ATOM 980 O O . GLY A 1 130 ? 10.922 -4.715 3.945 1 97.88 130 GLY A O 1
ATOM 981 N N . SER A 1 131 ? 10.711 -6.934 3.936 1 98.38 131 SER A N 1
ATOM 982 C CA . SER A 1 131 ? 11.57 -7.086 2.764 1 98.38 131 SER A CA 1
ATOM 983 C C . SER A 1 131 ? 10.883 -6.555 1.509 1 98.38 131 SER A C 1
ATOM 985 O O . SER A 1 131 ? 9.656 -6.465 1.454 1 98.38 131 SER A O 1
ATOM 987 N N . VAL A 1 132 ? 11.695 -6.145 0.586 1 98.69 132 VAL A N 1
ATOM 988 C CA . VAL A 1 132 ? 11.219 -5.789 -0.747 1 98.69 132 VAL A CA 1
ATOM 989 C C . VAL A 1 132 ? 11.797 -6.758 -1.777 1 98.69 132 VAL A C 1
ATOM 991 O O . VAL A 1 132 ? 13 -6.758 -2.031 1 98.69 132 VAL A O 1
ATOM 994 N N . VAL A 1 133 ? 10.938 -7.551 -2.402 1 98.75 133 VAL A N 1
ATOM 995 C CA . VAL A 1 133 ? 11.367 -8.531 -3.4 1 98.75 133 VAL A CA 1
ATOM 996 C C . VAL A 1 133 ? 11.258 -7.922 -4.797 1 98.75 133 VAL A C 1
ATOM 998 O O . VAL A 1 133 ? 10.156 -7.633 -5.273 1 98.75 133 VAL A O 1
ATOM 1001 N N . THR A 1 134 ? 12.414 -7.871 -5.477 1 97.94 134 THR A N 1
ATOM 1002 C CA . THR A 1 134 ? 12.43 -7.129 -6.73 1 97.94 134 THR A CA 1
ATOM 1003 C C . THR A 1 134 ? 12.836 -8.039 -7.891 1 97.94 134 THR A C 1
ATOM 1005 O O . THR A 1 134 ? 12.797 -7.629 -9.055 1 97.94 134 THR A O 1
ATOM 1008 N N . LYS A 1 135 ? 13.289 -9.227 -7.539 1 98.06 135 LYS A N 1
ATOM 1009 C CA . LYS A 1 135 ? 13.719 -10.172 -8.562 1 98.06 135 LYS A CA 1
ATOM 1010 C C . LYS A 1 135 ? 13.156 -11.562 -8.297 1 98.06 135 LYS A C 1
ATOM 1012 O O . LYS A 1 135 ? 12.828 -11.898 -7.156 1 98.06 135 LYS A O 1
ATOM 1017 N N . ASP A 1 136 ? 13.148 -12.305 -9.391 1 98.81 136 ASP A N 1
ATOM 1018 C CA . ASP A 1 136 ? 12.695 -13.688 -9.273 1 98.81 136 ASP A CA 1
ATOM 1019 C C . ASP A 1 136 ? 13.531 -14.461 -8.258 1 98.81 136 ASP A C 1
ATOM 1021 O O . ASP A 1 136 ? 14.742 -14.234 -8.148 1 98.81 136 ASP A O 1
ATOM 1025 N N . ILE A 1 137 ? 12.883 -15.328 -7.555 1 98.81 137 ILE A N 1
ATOM 1026 C CA . ILE A 1 137 ? 13.555 -16.266 -6.66 1 98.81 137 ILE A CA 1
ATOM 1027 C C . ILE A 1 137 ? 13.367 -17.688 -7.172 1 98.81 137 ILE A C 1
ATOM 1029 O O . ILE A 1 137 ? 12.266 -18.234 -7.117 1 98.81 137 ILE A O 1
ATOM 1033 N N . THR A 1 138 ? 14.422 -18.234 -7.613 1 98.69 138 THR A N 1
ATOM 1034 C CA . THR A 1 138 ? 14.328 -19.547 -8.273 1 98.69 138 THR A CA 1
ATOM 1035 C C . THR A 1 138 ? 14.922 -20.641 -7.387 1 98.69 138 THR A C 1
ATOM 1037 O O . THR A 1 138 ? 14.859 -21.812 -7.727 1 98.69 138 THR A O 1
ATOM 1040 N N . THR A 1 139 ? 15.5 -20.234 -6.254 1 98.19 139 THR A N 1
ATOM 1041 C CA . THR A 1 139 ? 16.094 -21.172 -5.316 1 98.19 139 THR A CA 1
ATOM 1042 C C . THR A 1 139 ? 15.414 -21.094 -3.955 1 98.19 139 THR A C 1
ATOM 1044 O O . THR A 1 139 ? 15.297 -20.016 -3.381 1 98.19 139 THR A O 1
ATOM 1047 N N . PRO A 1 140 ? 15.031 -22.281 -3.471 1 98.38 140 PRO A N 1
ATOM 1048 C CA . PRO A 1 140 ? 14.445 -22.25 -2.127 1 98.38 140 PRO A CA 1
ATOM 1049 C C . PRO A 1 140 ? 15.398 -21.688 -1.082 1 98.38 140 PRO A C 1
ATOM 1051 O O . PRO A 1 140 ? 16.625 -21.75 -1.256 1 98.38 140 PRO A O 1
ATOM 1054 N N . GLY A 1 141 ? 14.828 -21.156 0.001 1 98.06 141 GLY A N 1
ATOM 1055 C CA . GLY A 1 141 ? 15.633 -20.562 1.066 1 98.06 141 GLY A CA 1
ATOM 1056 C C . GLY A 1 141 ? 15 -19.328 1.683 1 98.06 141 GLY A C 1
ATOM 1057 O O . GLY A 1 141 ? 13.805 -19.094 1.51 1 98.06 141 GLY A O 1
ATOM 1058 N N . THR A 1 142 ? 15.812 -18.641 2.516 1 98.5 142 THR A N 1
ATOM 1059 C CA . THR A 1 142 ? 15.352 -17.438 3.203 1 98.5 142 THR A CA 1
ATOM 1060 C C . THR A 1 142 ? 15.961 -16.188 2.576 1 98.5 142 THR A C 1
ATOM 1062 O O . THR A 1 142 ? 17.156 -16.141 2.316 1 98.5 142 THR A O 1
ATOM 1065 N N . TYR A 1 143 ? 15.141 -15.266 2.285 1 98.56 143 TYR A N 1
ATOM 1066 C CA . TYR A 1 143 ? 15.516 -13.984 1.688 1 98.56 143 TYR A CA 1
ATOM 1067 C C . TYR A 1 143 ? 15.055 -12.82 2.557 1 98.56 143 TYR A C 1
ATOM 1069 O O . TYR A 1 143 ? 13.984 -12.875 3.154 1 98.56 143 TYR A O 1
ATOM 1077 N N . ALA A 1 144 ? 15.812 -11.773 2.617 1 98 144 ALA A N 1
ATOM 1078 C CA . ALA A 1 144 ? 15.406 -10.578 3.359 1 98 144 ALA A CA 1
ATOM 1079 C C . ALA A 1 144 ? 16.172 -9.344 2.869 1 98 144 ALA A C 1
ATOM 1081 O O . ALA A 1 144 ? 17.172 -9.469 2.176 1 98 144 ALA A O 1
ATOM 1082 N N . GLY A 1 145 ? 15.539 -8.219 3.223 1 96.44 145 GLY A N 1
ATOM 1083 C CA . GLY A 1 145 ? 16.203 -6.961 2.918 1 96.44 145 GLY A CA 1
ATOM 1084 C C . GLY A 1 145 ? 15.484 -6.145 1.862 1 96.44 145 GLY A C 1
ATOM 1085 O O . GLY A 1 145 ? 14.422 -6.547 1.378 1 96.44 145 GLY A O 1
ATOM 1086 N N . ASN A 1 146 ? 16.047 -4.914 1.451 1 96.5 146 ASN A N 1
ATOM 1087 C CA . ASN A 1 146 ? 15.555 -3.969 0.457 1 96.5 146 ASN A CA 1
ATOM 1088 C C . ASN A 1 146 ? 16.688 -3.42 -0.409 1 96.5 146 ASN A C 1
ATOM 1090 O O . ASN A 1 146 ? 17.328 -2.441 -0.039 1 96.5 146 ASN A O 1
ATOM 1094 N N . PRO A 1 147 ? 16.812 -4.215 -1.449 1 96.44 147 PRO A N 1
ATOM 1095 C CA . PRO A 1 147 ? 16.094 -5.367 -1.984 1 96.44 147 PRO A CA 1
ATOM 1096 C C . PRO A 1 147 ? 16.406 -6.664 -1.242 1 96.44 147 PRO A C 1
ATOM 1098 O O . PRO A 1 147 ? 17.453 -6.773 -0.608 1 96.44 147 PRO A O 1
ATOM 1101 N N . ALA A 1 148 ? 15.469 -7.555 -1.359 1 97 148 ALA A N 1
ATOM 1102 C CA . ALA A 1 148 ? 15.641 -8.852 -0.716 1 97 148 ALA A CA 1
ATOM 1103 C C . ALA A 1 148 ? 16.766 -9.641 -1.364 1 97 148 ALA A C 1
ATOM 1105 O O . ALA A 1 148 ? 16.875 -9.711 -2.592 1 97 148 ALA A O 1
ATOM 1106 N N . ARG A 1 149 ? 17.562 -10.266 -0.511 1 97.06 149 ARG A N 1
ATOM 1107 C CA . ARG A 1 149 ? 18.641 -11.164 -0.923 1 97.06 149 ARG A CA 1
ATOM 1108 C C . ARG A 1 149 ? 18.656 -12.438 -0.088 1 97.06 149 ARG A C 1
ATOM 1110 O O . ARG A 1 149 ? 18.156 -12.445 1.042 1 97.06 149 ARG A O 1
ATOM 1117 N N . ARG A 1 150 ? 19.234 -13.391 -0.714 1 97.12 150 ARG A N 1
ATOM 1118 C CA . ARG A 1 150 ? 19.312 -14.656 -0.003 1 97.12 150 ARG A CA 1
ATOM 1119 C C . ARG A 1 150 ? 20.172 -14.539 1.246 1 97.12 150 ARG A C 1
ATOM 1121 O O . ARG A 1 150 ? 21.266 -13.961 1.201 1 97.12 150 ARG A O 1
ATOM 1128 N N . LEU A 1 151 ? 19.641 -15.055 2.305 1 93.75 151 LEU A N 1
ATOM 1129 C CA . LEU A 1 151 ? 20.422 -15.094 3.533 1 93.75 151 LEU A CA 1
ATOM 1130 C C . LEU A 1 151 ? 21.266 -16.359 3.6 1 93.75 151 LEU A C 1
ATOM 1132 O O . LEU A 1 151 ? 20.797 -17.453 3.281 1 93.75 151 LEU A O 1
ATOM 1136 N N . LEU A 1 152 ? 22.547 -16.156 3.576 1 80.75 152 LEU A N 1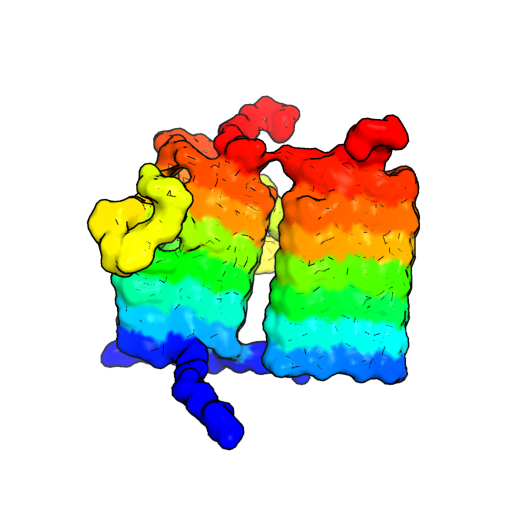
ATOM 1137 C CA . LEU A 1 152 ? 23.453 -17.297 3.701 1 80.75 152 LEU A CA 1
ATOM 1138 C C . LEU A 1 152 ? 23.5 -17.797 5.141 1 80.75 152 LEU A C 1
ATOM 1140 O O . LEU A 1 152 ? 23.25 -17.047 6.074 1 80.75 152 LEU A O 1
ATOM 1144 N N . ALA A 1 153 ? 23.688 -19.109 5.293 1 60.66 153 ALA A N 1
ATOM 1145 C CA . ALA A 1 153 ? 23.922 -19.75 6.59 1 60.66 153 ALA A CA 1
ATOM 1146 C C . ALA A 1 153 ? 24.906 -18.922 7.43 1 60.66 153 ALA A C 1
ATOM 1148 O O . ALA A 1 153 ? 25.922 -18.453 6.926 1 60.66 153 ALA A O 1
ATOM 1149 N N . GLY A 1 154 ? 24.453 -18.141 8.602 1 57.53 154 GLY A N 1
ATOM 1150 C CA . GLY A 1 154 ? 25.203 -17.359 9.562 1 57.53 154 GLY A CA 1
ATOM 1151 C C . GLY A 1 154 ? 24.781 -15.898 9.586 1 57.53 154 GLY A C 1
ATOM 1152 O O . GLY A 1 154 ? 25.344 -15.094 10.336 1 57.53 154 GLY A O 1
ATOM 1153 N N . GLN A 1 155 ? 24.156 -15.398 8.539 1 47.25 155 GLN A N 1
ATOM 1154 C CA . GLN A 1 155 ? 23.75 -14 8.562 1 47.25 155 GLN A CA 1
ATOM 1155 C C . GLN A 1 155 ? 22.375 -13.836 9.203 1 47.25 155 GLN A C 1
ATOM 1157 O O . GLN A 1 155 ? 21.484 -14.664 8.992 1 47.25 155 GLN A O 1
ATOM 1162 N N . MET B 1 1 ? -17.578 -4.875 35.281 1 68.62 1 MET B N 1
ATOM 1163 C CA . MET B 1 1 ? -16.812 -5.082 34.031 1 68.62 1 MET B CA 1
ATOM 1164 C C . MET B 1 1 ? -16.594 -3.76 33.312 1 68.62 1 MET B C 1
ATOM 1166 O O . MET B 1 1 ? -17.516 -2.955 33.188 1 68.62 1 MET B O 1
ATOM 1170 N N . ASN B 1 2 ? -15.492 -3.217 33.312 1 87.69 2 ASN B N 1
ATOM 1171 C CA . ASN B 1 2 ? -15.234 -1.917 32.688 1 87.69 2 ASN B CA 1
ATOM 1172 C C . ASN B 1 2 ? -15.609 -1.908 31.219 1 87.69 2 ASN B C 1
ATOM 1174 O O . ASN B 1 2 ? -15.625 -2.957 30.562 1 87.69 2 ASN B O 1
ATOM 1178 N N . GLN B 1 3 ? -16.406 -0.984 30.953 1 91.06 3 GLN B N 1
ATOM 1179 C CA . GLN B 1 3 ? -16.75 -0.805 29.547 1 91.06 3 GLN B CA 1
ATOM 1180 C C . GLN B 1 3 ? -15.93 0.321 28.922 1 91.06 3 GLN B C 1
ATOM 1182 O O . GLN B 1 3 ? -15.734 1.369 29.531 1 91.06 3 GLN B O 1
ATOM 1187 N N . PRO B 1 4 ? -15.438 0.018 27.859 1 91.69 4 PRO B N 1
ATOM 1188 C CA . PRO B 1 4 ? -14.672 1.069 27.188 1 91.69 4 PRO B CA 1
ATOM 1189 C C . PRO B 1 4 ? -15.562 2.137 26.547 1 91.69 4 PRO B C 1
ATOM 1191 O O . PRO B 1 4 ? -16.75 1.902 26.344 1 91.69 4 PRO B O 1
ATOM 1194 N N . GLN B 1 5 ? -14.945 3.385 26.328 1 92.06 5 GLN B N 1
ATOM 1195 C CA . GLN B 1 5 ? -15.531 4.359 25.406 1 92.06 5 GLN B CA 1
ATOM 1196 C C . GLN B 1 5 ? -15.227 3.996 23.953 1 92.06 5 GLN B C 1
ATOM 1198 O O . GLN B 1 5 ? -14.062 3.914 23.562 1 92.06 5 GLN B O 1
ATOM 1203 N N . VAL B 1 6 ? -16.234 3.705 23.188 1 91.81 6 VAL B N 1
ATOM 1204 C CA . VAL B 1 6 ? -16.062 3.215 21.828 1 91.81 6 VAL B CA 1
ATOM 1205 C C . VAL B 1 6 ? -16.359 4.34 20.828 1 91.81 6 VAL B C 1
ATOM 1207 O O . VAL B 1 6 ? -17.391 4.988 20.906 1 91.81 6 VAL B O 1
ATOM 1210 N N . HIS B 1 7 ? -15.32 4.672 19.844 1 90.31 7 HIS B N 1
ATOM 1211 C CA . HIS B 1 7 ? -15.477 5.57 18.703 1 90.31 7 HIS B CA 1
ATOM 1212 C C . HIS B 1 7 ? -15.367 4.809 17.375 1 90.31 7 HIS B C 1
ATOM 1214 O O . HIS B 1 7 ? -14.648 3.809 17.297 1 90.31 7 HIS B O 1
ATOM 1220 N N . GLN B 1 8 ? -16.031 5.242 16.359 1 92.81 8 GLN B N 1
ATOM 1221 C CA . GLN B 1 8 ? -16.031 4.574 15.07 1 92.81 8 GLN B CA 1
ATOM 1222 C C . GLN B 1 8 ? -15.289 5.398 14.023 1 92.81 8 GLN B C 1
ATOM 1224 O O . GLN B 1 8 ? -15.422 6.625 13.984 1 92.81 8 GLN B O 1
ATOM 1229 N N . ALA B 1 9 ? -14.391 4.73 13.266 1 92.75 9 ALA B N 1
ATOM 1230 C CA . ALA B 1 9 ? -13.875 5.379 12.062 1 92.75 9 ALA B CA 1
ATOM 1231 C C . ALA B 1 9 ? -15.016 5.914 11.203 1 92.75 9 ALA B C 1
ATOM 1233 O O . ALA B 1 9 ? -16.047 5.254 11.039 1 92.75 9 ALA B O 1
ATOM 1234 N N . ASP B 1 10 ? -14.766 7.16 10.68 1 96.06 10 ASP B N 1
ATOM 1235 C CA . ASP B 1 10 ? -15.828 7.84 9.945 1 96.06 10 ASP B CA 1
ATOM 1236 C C . ASP B 1 10 ? -15.273 8.969 9.078 1 96.06 10 ASP B C 1
ATOM 1238 O O . ASP B 1 10 ? -14.078 9.258 9.125 1 96.06 10 ASP B O 1
ATOM 1242 N N . VAL B 1 11 ? -16.141 9.5 8.203 1 97.19 11 VAL B N 1
ATOM 1243 C CA . VAL B 1 11 ? -15.867 10.695 7.41 1 97.19 11 VAL B CA 1
ATOM 1244 C C . VAL B 1 11 ? -16.562 11.906 8.031 1 97.19 11 VAL B C 1
ATOM 1246 O O . VAL B 1 11 ? -17.797 11.992 8.008 1 97.19 11 VAL B O 1
ATOM 1249 N N . ARG B 1 12 ? -15.68 12.766 8.609 1 97.19 12 ARG B N 1
ATOM 1250 C CA . ARG B 1 12 ? -16.234 13.883 9.367 1 97.19 12 ARG B CA 1
ATOM 1251 C C . ARG B 1 12 ? -15.539 15.195 8.984 1 97.19 12 ARG B C 1
ATOM 1253 O O . ARG B 1 12 ? -14.312 15.258 8.922 1 97.19 12 ARG B O 1
ATOM 1260 N N . ASP B 1 13 ? -16.391 16.25 8.711 1 97.62 13 ASP B N 1
ATOM 1261 C CA . ASP B 1 13 ? -15.891 17.594 8.516 1 97.62 13 ASP B CA 1
ATOM 1262 C C . ASP B 1 13 ? -14.867 17.641 7.387 1 97.62 13 ASP B C 1
ATOM 1264 O O . ASP B 1 13 ? -13.781 18.219 7.547 1 97.62 13 ASP B O 1
ATOM 1268 N N . VAL B 1 14 ? -15.125 17.016 6.273 1 98.56 14 VAL B N 1
ATOM 1269 C CA . VAL B 1 14 ? -14.25 17 5.109 1 98.56 14 VAL B CA 1
ATOM 1270 C C . VAL B 1 14 ? -14.812 17.922 4.027 1 98.56 14 VAL B C 1
ATOM 1272 O O . VAL B 1 14 ? -16.016 17.906 3.76 1 98.56 14 VAL B O 1
ATOM 1275 N N . GLU B 1 15 ? -13.984 18.75 3.494 1 98.69 15 GLU B N 1
ATOM 1276 C CA . GLU B 1 15 ? -14.352 19.547 2.322 1 98.69 15 GLU B CA 1
ATOM 1277 C C . GLU B 1 15 ? -14.031 18.797 1.03 1 98.69 15 GLU B C 1
ATOM 1279 O O . GLU B 1 15 ? -12.867 18.516 0.741 1 98.69 15 GLU B O 1
ATOM 1284 N N . PHE B 1 16 ? -15.039 18.594 0.227 1 98.56 16 PHE B N 1
ATOM 1285 C CA . PHE B 1 16 ? -14.875 17.828 -1.008 1 98.56 16 PHE B CA 1
ATOM 1286 C C . PHE B 1 16 ? -14.969 18.75 -2.223 1 98.56 16 PHE B C 1
ATOM 1288 O O . PHE B 1 16 ? -15.836 19.609 -2.281 1 98.56 16 PHE B O 1
ATOM 1295 N N . GLY B 1 17 ? -14.047 18.516 -3.186 1 98.62 17 GLY B N 1
ATOM 1296 C CA . GLY B 1 17 ? -14.289 19.016 -4.535 1 98.62 17 GLY B CA 1
ATOM 1297 C C . GLY B 1 17 ? -15.344 18.219 -5.277 1 98.62 17 GLY B C 1
ATOM 1298 O O . GLY B 1 17 ? -15.992 17.344 -4.699 1 98.62 17 GLY B O 1
ATOM 1299 N N . THR B 1 18 ? -15.5 18.547 -6.531 1 98.5 18 THR B N 1
ATOM 1300 C CA . THR B 1 18 ? -16.469 17.844 -7.363 1 98.5 18 THR B CA 1
ATOM 1301 C C . THR B 1 18 ? -15.914 16.484 -7.812 1 98.5 18 THR B C 1
ATOM 1303 O O . THR B 1 18 ? -14.734 16.375 -8.141 1 98.5 18 THR B O 1
ATOM 1306 N N . GLY B 1 19 ? -16.75 15.5 -7.789 1 98.5 19 GLY B N 1
ATOM 1307 C CA . GLY B 1 19 ? -16.406 14.227 -8.398 1 98.5 19 GLY B CA 1
ATOM 1308 C C . GLY B 1 19 ? -15.539 13.352 -7.516 1 98.5 19 GLY B C 1
ATOM 1309 O O . GLY B 1 19 ? -14.883 12.43 -7.996 1 98.5 19 GLY B O 1
ATOM 1310 N N . VAL B 1 20 ? -15.43 13.648 -6.277 1 98.75 20 VAL B N 1
ATOM 1311 C CA . VAL B 1 20 ? -14.617 12.852 -5.355 1 98.75 20 VAL B CA 1
ATOM 1312 C C . VAL B 1 20 ? -15.297 11.508 -5.105 1 98.75 20 VAL B C 1
ATOM 1314 O O . VAL B 1 20 ? -16.516 11.438 -4.949 1 98.75 20 VAL B O 1
ATOM 1317 N N . LYS B 1 21 ? -14.555 10.406 -5.113 1 98.81 21 LYS B N 1
ATOM 1318 C CA . LYS B 1 21 ? -15.008 9.055 -4.785 1 98.81 21 LYS B CA 1
ATOM 1319 C C . LYS B 1 21 ? -14.289 8.516 -3.553 1 98.81 21 LYS B C 1
ATOM 1321 O O . LYS B 1 21 ? -13.062 8.633 -3.441 1 98.81 21 LYS B O 1
ATOM 1326 N N . ILE B 1 22 ? -15 7.902 -2.672 1 98.69 22 ILE B N 1
ATOM 1327 C CA . ILE B 1 22 ? -14.391 7.27 -1.503 1 98.69 22 ILE B CA 1
ATOM 1328 C C . ILE B 1 22 ? -14.953 5.859 -1.333 1 98.69 22 ILE B C 1
ATOM 1330 O O . ILE B 1 22 ? -16.109 5.602 -1.651 1 98.69 22 ILE B O 1
ATOM 1334 N N . VAL B 1 23 ? -14.18 4.93 -0.826 1 98.38 23 VAL B N 1
ATOM 1335 C CA . VAL B 1 23 ? -14.617 3.584 -0.467 1 98.38 23 VAL B CA 1
ATOM 1336 C C . VAL B 1 23 ? -14.516 3.396 1.046 1 98.38 23 VAL B C 1
ATOM 1338 O O . VAL B 1 23 ? -13.43 3.496 1.62 1 98.38 23 VAL B O 1
ATOM 1341 N N . GLU B 1 24 ? -15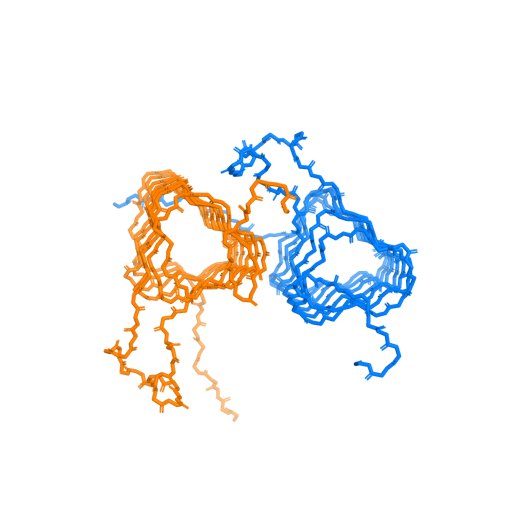.617 3.094 1.62 1 97.5 24 GLU B N 1
ATOM 1342 C CA . GLU B 1 24 ? -15.656 2.844 3.057 1 97.5 24 GLU B CA 1
ATOM 1343 C C . GLU B 1 24 ? -15.469 1.36 3.365 1 97.5 24 GLU B C 1
ATOM 1345 O O . GLU B 1 24 ? -15.82 0.502 2.553 1 97.5 24 GLU B O 1
ATOM 1350 N N . PRO B 1 25 ? -14.828 1.005 4.602 1 97.75 25 PRO B N 1
ATOM 1351 C CA . PRO B 1 25 ? -14.57 1.932 5.707 1 97.75 25 PRO B CA 1
ATOM 1352 C C . PRO B 1 25 ? -13.273 2.717 5.527 1 97.75 25 PRO B C 1
ATOM 1354 O O . PRO B 1 25 ? -12.297 2.182 5.004 1 97.75 25 PRO B O 1
ATOM 1357 N N . CYS B 1 26 ? -13.336 3.941 5.902 1 97.88 26 CYS B N 1
ATOM 1358 C CA . CYS B 1 26 ? -12.18 4.82 6.035 1 97.88 26 CYS B CA 1
ATOM 1359 C C . CYS B 1 26 ? -12.406 5.852 7.137 1 97.88 26 CYS B C 1
ATOM 1361 O O . CYS B 1 26 ? -13.516 5.996 7.645 1 97.88 26 CYS B O 1
ATOM 1363 N N . ASN B 1 27 ? -11.32 6.469 7.633 1 98.69 27 ASN B N 1
ATOM 1364 C CA . ASN B 1 27 ? -11.367 7.5 8.664 1 98.69 27 ASN B CA 1
ATOM 1365 C C . ASN B 1 27 ? -10.828 8.836 8.148 1 98.69 27 ASN B C 1
ATOM 1367 O O . ASN B 1 27 ? -9.625 9.086 8.203 1 98.69 27 ASN B O 1
ATOM 1371 N N . LEU B 1 28 ? -11.688 9.688 7.656 1 98.75 28 LEU B N 1
ATOM 1372 C CA . LEU B 1 28 ? -11.352 11 7.121 1 98.75 28 LEU B CA 1
ATOM 1373 C C . LEU B 1 28 ? -11.977 12.109 7.961 1 98.75 28 LEU B C 1
ATOM 1375 O O . LEU B 1 28 ? -13.188 12.109 8.195 1 98.75 28 LEU B O 1
ATOM 1379 N N . TYR B 1 29 ? -11.133 13.086 8.43 1 98.56 29 TYR B N 1
ATOM 1380 C CA . TYR B 1 29 ? -11.734 14.141 9.242 1 98.56 29 TYR B CA 1
ATOM 1381 C C . TYR B 1 29 ? -10.938 15.438 9.133 1 98.56 29 TYR B C 1
ATOM 1383 O O . TYR B 1 29 ? -9.703 15.414 9.102 1 98.56 29 TYR B O 1
ATOM 1391 N N . GLY B 1 30 ? -11.586 16.484 8.961 1 98.56 30 GLY B N 1
ATOM 1392 C CA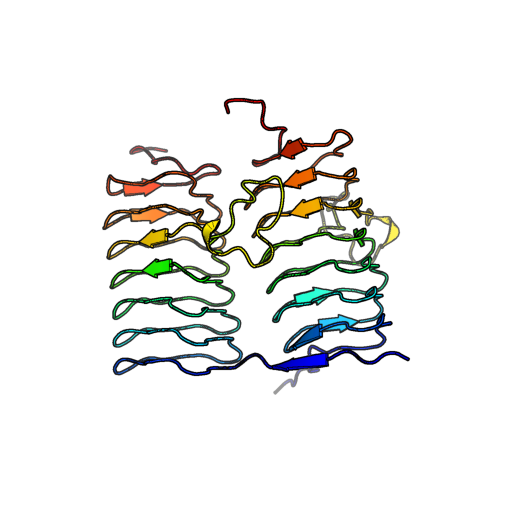 . GLY B 1 30 ? -11.008 17.812 9.023 1 98.56 30 GLY B CA 1
ATOM 1393 C C . GLY B 1 30 ? -10.047 18.109 7.887 1 98.56 30 GLY B C 1
ATOM 1394 O O . GLY B 1 30 ? -9.125 18.906 8.031 1 98.56 30 GLY B O 1
ATOM 1395 N N . CYS B 1 31 ? -10.227 17.375 6.746 1 98.69 31 CYS B N 1
ATOM 1396 C CA . CYS B 1 31 ? -9.305 17.547 5.633 1 98.69 31 CYS B CA 1
ATOM 1397 C C . CYS B 1 31 ? -10.023 18.062 4.395 1 98.69 31 CYS B C 1
ATOM 1399 O O . CYS B 1 31 ? -11.227 18.328 4.438 1 98.69 31 CYS B O 1
ATOM 1401 N N . LYS B 1 32 ? -9.211 18.375 3.348 1 98.88 32 LYS B N 1
ATOM 1402 C CA . LYS B 1 32 ? -9.727 18.859 2.074 1 98.88 32 LYS B CA 1
ATOM 1403 C C . LYS B 1 32 ? -9.273 17.984 0.917 1 98.88 32 LYS B C 1
ATOM 1405 O O . LYS B 1 32 ? -8.078 17.688 0.776 1 98.88 32 LYS B O 1
ATOM 1410 N N . LEU B 1 33 ? -10.234 17.547 0.102 1 98.88 33 LEU B N 1
ATOM 1411 C CA . LEU B 1 33 ? -9.984 16.766 -1.104 1 98.88 33 LEU B CA 1
ATOM 1412 C C . LEU B 1 33 ? -10.414 17.531 -2.35 1 98.88 33 LEU B C 1
ATOM 1414 O O . LEU B 1 33 ? -11.57 17.938 -2.459 1 98.88 33 LEU B O 1
ATOM 1418 N N . GLY B 1 34 ? -9.523 17.703 -3.291 1 98.88 34 GLY B N 1
ATOM 1419 C CA . GLY B 1 34 ? -9.812 18.422 -4.523 1 98.88 34 GLY B CA 1
ATOM 1420 C C . GLY B 1 34 ? -10.688 17.625 -5.484 1 98.88 34 GLY B C 1
ATOM 1421 O O . GLY B 1 34 ? -11.086 16.5 -5.18 1 98.88 34 GLY B O 1
ATOM 1422 N N . ASP B 1 35 ? -10.969 18.281 -6.637 1 98.88 35 ASP B N 1
ATOM 1423 C CA . ASP B 1 35 ? -11.852 17.703 -7.637 1 98.88 35 ASP B CA 1
ATOM 1424 C C . ASP B 1 35 ? -11.328 16.344 -8.109 1 98.88 35 ASP B C 1
ATOM 1426 O O . ASP B 1 35 ? -10.117 16.188 -8.312 1 98.88 35 ASP B O 1
ATOM 1430 N N . ASP B 1 36 ? -12.203 15.359 -8.203 1 98.81 36 ASP B N 1
ATOM 1431 C CA . ASP B 1 36 ? -11.969 14.078 -8.859 1 98.81 36 ASP B CA 1
ATOM 1432 C C . ASP B 1 36 ? -10.914 13.266 -8.109 1 98.81 36 ASP B C 1
ATOM 1434 O O . ASP B 1 36 ? -10.203 12.453 -8.711 1 98.81 36 ASP B O 1
ATOM 1438 N N . CYS B 1 37 ? -10.758 13.531 -6.832 1 98.88 37 CYS B N 1
ATOM 1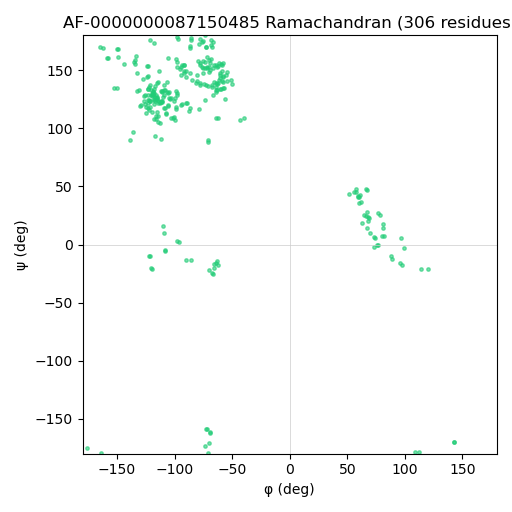439 C CA . CYS B 1 37 ? -9.906 12.688 -5.996 1 98.88 37 CYS B CA 1
ATOM 1440 C C . CYS B 1 37 ? -10.555 11.336 -5.746 1 98.88 37 CYS B C 1
ATOM 1442 O O . CYS B 1 37 ? -11.781 11.211 -5.812 1 98.88 37 CYS B O 1
ATOM 1444 N N . PHE B 1 38 ? -9.711 10.359 -5.531 1 98.88 38 PHE B N 1
ATOM 1445 C CA . PHE B 1 38 ? -10.133 9.031 -5.09 1 98.88 38 PHE B CA 1
ATOM 1446 C C . PHE B 1 38 ? -9.469 8.664 -3.768 1 98.88 38 PHE B C 1
ATOM 1448 O O . PHE B 1 38 ? -8.273 8.914 -3.574 1 98.88 38 PHE B O 1
ATOM 1455 N N . VAL B 1 39 ? -10.25 8.07 -2.844 1 98.88 39 VAL B N 1
ATOM 1456 C CA . VAL B 1 39 ? -9.727 7.512 -1.601 1 98.88 39 VAL B CA 1
ATOM 1457 C C . VAL B 1 39 ? -10.242 6.082 -1.418 1 98.88 39 VAL B C 1
ATOM 1459 O O . VAL B 1 39 ? -11.445 5.859 -1.306 1 98.88 39 VAL B O 1
ATOM 1462 N N . GLY B 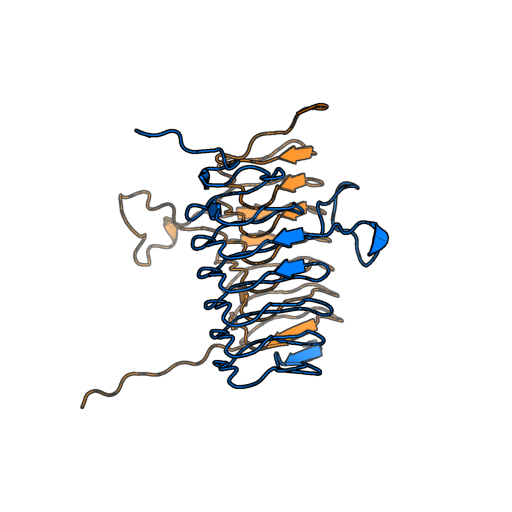1 40 ? -9.281 5.141 -1.358 1 98.69 40 GLY B N 1
ATOM 1463 C CA . GLY B 1 40 ? -9.633 3.74 -1.188 1 98.69 40 GLY B CA 1
ATOM 1464 C C . GLY B 1 40 ? -10 3.387 0.24 1 98.69 40 GLY B C 1
ATOM 1465 O O . GLY B 1 40 ? -9.875 4.219 1.143 1 98.69 40 GLY B O 1
ATOM 1466 N N . PRO B 1 41 ? -10.398 2.107 0.406 1 98.44 41 PRO B N 1
ATOM 1467 C CA . PRO B 1 41 ? -10.828 1.685 1.741 1 98.44 41 PRO B CA 1
ATOM 1468 C C . PRO B 1 41 ? -9.672 1.557 2.723 1 98.44 41 PRO B C 1
ATOM 1470 O O . PRO B 1 41 ? -8.516 1.432 2.307 1 98.44 41 PRO B O 1
ATOM 1473 N N . PHE B 1 42 ? -10 1.553 3.996 1 98.5 42 PHE B N 1
ATOM 1474 C CA . PHE B 1 42 ? -9.078 1.294 5.098 1 98.5 42 PHE B CA 1
ATOM 1475 C C . PHE B 1 42 ? -8.016 2.381 5.184 1 98.5 42 PHE B C 1
ATOM 1477 O O . PHE B 1 42 ? -6.895 2.127 5.633 1 98.5 42 PHE B O 1
ATOM 1484 N N . THR B 1 43 ? -8.375 3.59 4.664 1 98.75 43 THR B N 1
ATOM 1485 C CA . THR B 1 43 ? -7.469 4.734 4.711 1 98.75 43 THR B CA 1
ATOM 1486 C C . THR B 1 43 ? -7.801 5.641 5.891 1 98.75 43 THR B C 1
ATOM 1488 O O . THR B 1 43 ? -8.93 5.633 6.387 1 98.75 43 THR B O 1
ATOM 1491 N N . GLU B 1 44 ? -6.77 6.324 6.352 1 98.88 44 GLU B N 1
ATOM 1492 C CA . GLU B 1 44 ? -6.965 7.41 7.305 1 98.88 44 GLU B CA 1
ATOM 1493 C C . GLU B 1 44 ? -6.312 8.695 6.816 1 98.88 44 GLU B C 1
ATOM 1495 O O . GLU B 1 44 ? -5.145 8.695 6.418 1 98.88 44 GLU B O 1
ATOM 1500 N N . ILE B 1 45 ? -7.066 9.82 6.777 1 98.88 45 ILE B N 1
ATOM 1501 C CA . ILE B 1 45 ? -6.59 11.164 6.453 1 98.88 45 ILE B CA 1
ATOM 1502 C C . ILE B 1 45 ? -6.996 12.141 7.559 1 98.88 45 ILE B C 1
ATOM 1504 O O . ILE B 1 45 ? -8.18 12.289 7.852 1 98.88 45 ILE B O 1
ATOM 1508 N N . GLN B 1 46 ? -5.992 12.781 8.102 1 98.69 46 GLN B N 1
ATOM 1509 C CA . GLN B 1 46 ? -6.203 13.516 9.344 1 98.69 46 GLN B CA 1
ATOM 1510 C C . GLN B 1 46 ? -6.422 15 9.078 1 98.69 46 GLN B C 1
ATOM 1512 O O . GLN B 1 46 ? -6.379 15.438 7.922 1 98.69 46 GLN B O 1
ATOM 1517 N N . LYS B 1 47 ? -6.645 15.672 10.148 1 98.5 47 LYS B N 1
ATOM 1518 C CA . LYS B 1 47 ? -7.027 17.078 10.164 1 98.5 47 LYS B CA 1
ATOM 1519 C C . LYS B 1 47 ? -5.969 17.953 9.492 1 98.5 47 LYS B C 1
ATOM 1521 O O . LYS B 1 47 ? -4.77 17.766 9.734 1 98.5 47 LYS B O 1
ATOM 1526 N N . GLY B 1 48 ? -6.453 18.859 8.633 1 98.62 48 GLY B N 1
ATOM 1527 C CA . GLY B 1 48 ? -5.586 19.875 8.055 1 98.62 48 GLY B CA 1
ATOM 1528 C C . GLY B 1 48 ? -4.918 19.422 6.77 1 98.62 48 GLY B C 1
ATOM 1529 O O . GLY B 1 48 ? -4.332 20.234 6.055 1 98.62 48 GLY B O 1
ATOM 1530 N N . VAL B 1 49 ? -4.961 18.188 6.453 1 98.88 49 VAL B N 1
ATOM 1531 C CA . VAL B 1 49 ? -4.379 17.672 5.215 1 98.88 49 VAL B CA 1
ATOM 1532 C C . VAL B 1 49 ? -5.102 18.281 4.016 1 98.88 49 VAL B C 1
ATOM 1534 O O . VAL B 1 49 ? -6.324 18.453 4.035 1 98.88 49 VAL B O 1
ATOM 1537 N N . VAL B 1 50 ? -4.359 18.641 3.027 1 98.94 50 VAL B N 1
ATOM 1538 C CA . VAL B 1 50 ? -4.891 19.125 1.758 1 98.94 50 VAL B CA 1
ATOM 1539 C C . VAL B 1 50 ? -4.383 18.234 0.617 1 98.94 50 VAL B C 1
ATOM 1541 O O . VAL B 1 50 ? -3.174 18.078 0.443 1 98.94 50 VAL B O 1
ATOM 1544 N N . ILE B 1 51 ? -5.312 17.703 -0.132 1 98.94 51 ILE B N 1
ATOM 1545 C CA . ILE B 1 51 ? -4.984 16.875 -1.285 1 98.94 51 ILE B CA 1
ATOM 1546 C C . ILE B 1 51 ? -5.516 17.516 -2.561 1 98.94 51 ILE B C 1
ATOM 1548 O O . ILE B 1 51 ? -6.711 17.797 -2.672 1 98.94 51 ILE B O 1
ATOM 1552 N N . GLY B 1 52 ? -4.652 17.734 -3.535 1 98.94 52 GLY B N 1
ATOM 1553 C CA . GLY B 1 52 ? -4.984 18.406 -4.781 1 98.94 52 GLY B CA 1
ATOM 1554 C C . GLY B 1 52 ? -5.82 17.562 -5.715 1 98.94 52 GLY B C 1
ATOM 1555 O O . GLY B 1 52 ? -5.902 16.344 -5.547 1 98.94 52 GLY B O 1
ATOM 1556 N N . ALA B 1 53 ? -6.305 18.203 -6.742 1 98.88 53 ALA B N 1
ATOM 1557 C CA . ALA B 1 53 ? -7.262 17.609 -7.668 1 98.88 53 ALA B CA 1
ATOM 1558 C C . ALA B 1 53 ? -6.66 16.391 -8.367 1 98.88 53 ALA B C 1
ATOM 1560 O O . ALA B 1 53 ? -5.465 16.391 -8.68 1 98.88 53 ALA B O 1
ATOM 1561 N N . ARG B 1 54 ? -7.52 15.328 -8.578 1 98.75 54 ARG B N 1
ATOM 1562 C CA . ARG B 1 54 ? -7.238 14.148 -9.391 1 98.75 54 ARG B CA 1
ATOM 1563 C C . ARG B 1 54 ? -6.188 13.266 -8.734 1 98.75 54 ARG B C 1
ATOM 1565 O O . ARG B 1 54 ? -5.617 12.383 -9.383 1 98.75 54 ARG B O 1
ATOM 1572 N N . THR B 1 55 ? -5.863 13.578 -7.512 1 98.88 55 THR B N 1
ATOM 1573 C CA . THR B 1 55 ? -4.961 12.727 -6.75 1 98.88 55 THR B CA 1
ATOM 1574 C C . THR B 1 55 ? -5.695 11.5 -6.223 1 98.88 55 THR B C 1
ATOM 1576 O O . THR B 1 55 ? -6.844 11.594 -5.781 1 98.88 55 THR B O 1
ATOM 1579 N N . ARG B 1 56 ? -5.055 10.336 -6.316 1 98.88 56 ARG B N 1
ATOM 1580 C CA . ARG B 1 56 ? -5.613 9.07 -5.863 1 98.88 56 ARG B CA 1
ATOM 1581 C C . ARG B 1 56 ? -4.852 8.531 -4.652 1 98.88 56 ARG B C 1
ATOM 1583 O O . ARG B 1 56 ? -3.639 8.328 -4.719 1 98.88 56 ARG B O 1
ATOM 1590 N N . VAL B 1 57 ? -5.539 8.305 -3.557 1 98.94 57 VAL B N 1
ATOM 1591 C CA . VAL B 1 57 ? -4.996 7.707 -2.344 1 98.94 57 VAL B CA 1
ATOM 1592 C C . VAL B 1 57 ? -5.527 6.281 -2.186 1 98.94 57 VAL B C 1
ATOM 1594 O O . VAL B 1 57 ? -6.711 6.082 -1.904 1 98.94 57 VAL B O 1
ATOM 1597 N N . GLN B 1 58 ? -4.594 5.301 -2.316 1 98.69 58 GLN B N 1
ATOM 1598 C CA . GLN B 1 58 ? -5.02 3.906 -2.381 1 98.69 58 GLN B CA 1
ATOM 1599 C C . GLN B 1 58 ? -5.164 3.312 -0.982 1 98.69 58 GLN B C 1
ATOM 1601 O O . GLN B 1 58 ? -4.754 3.926 0.005 1 98.69 58 GLN B O 1
ATOM 1606 N N . SER B 1 59 ? -5.723 2.104 -0.927 1 98.75 59 SER B N 1
ATOM 1607 C CA . SER B 1 59 ? -6.156 1.468 0.314 1 98.75 59 SER B CA 1
ATOM 1608 C C . SER B 1 59 ? -5.016 1.402 1.326 1 98.75 59 SER B C 1
ATOM 1610 O O . SER B 1 59 ? -3.854 1.243 0.951 1 98.75 59 SER B O 1
ATOM 1612 N N . HIS B 1 60 ? -5.359 1.478 2.629 1 98.69 60 HIS B N 1
ATOM 1613 C CA . HIS B 1 60 ? -4.496 1.269 3.785 1 98.69 60 HIS B CA 1
ATOM 1614 C C . HIS B 1 60 ? -3.537 2.439 3.979 1 98.69 60 HIS B C 1
ATOM 1616 O O . HIS B 1 60 ? -2.777 2.473 4.949 1 98.69 60 HIS B O 1
ATOM 1622 N N . ALA B 1 61 ? -3.553 3.436 3.119 1 98.88 61 ALA B N 1
ATOM 1623 C CA . ALA B 1 61 ? -2.637 4.562 3.299 1 98.88 61 ALA B CA 1
ATOM 1624 C C . ALA B 1 61 ? -3.027 5.395 4.516 1 98.88 61 ALA B C 1
ATOM 1626 O O . ALA B 1 61 ? -4.195 5.422 4.91 1 98.88 61 ALA B O 1
ATOM 1627 N N . PHE B 1 62 ? -1.997 5.98 5.102 1 98.88 62 PHE B N 1
ATOM 1628 C CA . PHE B 1 62 ? -2.162 6.895 6.227 1 98.88 62 PHE B CA 1
ATOM 1629 C C . PHE B 1 62 ? -1.537 8.25 5.926 1 98.88 62 PHE B C 1
ATOM 1631 O O . PHE B 1 62 ? -0.334 8.344 5.668 1 98.88 62 PHE B O 1
ATOM 1638 N N . VAL B 1 63 ? -2.352 9.367 5.977 1 98.94 63 VAL B N 1
ATOM 1639 C CA . VAL B 1 63 ? -1.889 10.734 5.785 1 98.94 63 VAL B CA 1
ATOM 1640 C C . VAL B 1 63 ? -2.145 11.547 7.051 1 98.94 63 VAL B C 1
ATOM 1642 O O . VAL B 1 63 ? -3.289 11.898 7.352 1 98.94 63 VAL B O 1
ATOM 1645 N N . CYS B 1 64 ? -1.101 11.852 7.73 1 98.69 64 CYS B N 1
ATOM 1646 C CA . CYS B 1 64 ? -1.214 12.508 9.031 1 98.69 64 CYS B CA 1
ATOM 1647 C C . CYS B 1 64 ? -1.314 14.016 8.875 1 98.69 64 CYS B C 1
ATOM 1649 O O . CYS B 1 64 ? -1.197 14.539 7.766 1 98.69 64 CYS B O 1
ATOM 1651 N N . GLU B 1 65 ? -1.461 14.664 10.031 1 98.56 65 GLU B N 1
ATOM 1652 C CA . GLU B 1 65 ? -1.509 16.125 10.062 1 98.56 65 GLU B CA 1
ATOM 1653 C C . GLU B 1 65 ? -0.217 16.719 9.516 1 98.56 65 GLU B C 1
ATOM 1655 O O . GLU B 1 65 ? 0.853 16.125 9.633 1 98.56 65 GLU B O 1
ATOM 1660 N N . LEU B 1 66 ? -0.348 17.875 8.883 1 98.56 66 LEU B N 1
ATOM 1661 C CA . LEU B 1 66 ? 0.764 18.672 8.367 1 98.56 66 LEU B CA 1
ATOM 1662 C C . LEU B 1 66 ? 1.28 18.109 7.055 1 98.56 66 LEU B C 1
ATOM 1664 O O . LEU B 1 66 ? 2.451 18.281 6.711 1 98.56 66 LEU B O 1
ATOM 1668 N N . VAL B 1 67 ? 0.442 17.406 6.332 1 98.88 67 VAL B N 1
ATOM 1669 C CA . VAL B 1 67 ? 0.804 16.922 5.004 1 98.88 67 VAL B CA 1
ATOM 1670 C C . VAL B 1 67 ? -0.012 17.672 3.945 1 98.88 67 VAL B C 1
ATOM 1672 O O . VAL B 1 67 ? -1.223 17.844 4.098 1 98.88 67 VAL B O 1
ATOM 1675 N N . THR B 1 68 ? 0.618 18.172 2.922 1 98.94 68 THR B N 1
ATOM 1676 C CA . THR B 1 68 ? 0.005 18.703 1.706 1 98.94 68 THR B CA 1
ATOM 1677 C C . THR B 1 68 ? 0.473 17.922 0.484 1 98.94 68 THR B C 1
ATOM 1679 O O . THR B 1 68 ? 1.674 17.719 0.291 1 98.94 68 THR B O 1
ATOM 1682 N N . ILE B 1 69 ? -0.443 17.453 -0.29 1 98.94 69 ILE B N 1
ATOM 1683 C CA . ILE B 1 69 ? -0.15 16.719 -1.512 1 98.94 69 ILE B CA 1
ATOM 1684 C C . ILE B 1 69 ? -0.714 17.469 -2.717 1 98.94 69 ILE B C 1
ATOM 1686 O O . ILE B 1 69 ? -1.878 17.875 -2.715 1 98.94 69 ILE B O 1
ATOM 1690 N N . GLY B 1 70 ? 0.034 17.625 -3.781 1 98.94 70 GLY B N 1
ATOM 1691 C CA . GLY B 1 70 ? -0.354 18.359 -4.973 1 98.94 70 GLY B CA 1
ATOM 1692 C C . GLY B 1 70 ? -1.384 17.641 -5.816 1 98.94 70 GLY B C 1
ATOM 1693 O O . GLY B 1 70 ? -2.133 16.797 -5.309 1 98.94 70 GLY B O 1
ATOM 1694 N N . GLU B 1 71 ? -1.435 18.047 -7.133 1 98.94 71 GLU B N 1
ATOM 1695 C CA . GLU B 1 71 ? -2.402 17.516 -8.086 1 98.94 71 GLU B CA 1
ATOM 1696 C C . GLU B 1 71 ? -1.814 16.359 -8.883 1 98.94 71 GLU B C 1
ATOM 1698 O O . GLU B 1 71 ? -0.6 16.297 -9.086 1 98.94 71 GLU B O 1
ATOM 1703 N N . ASP B 1 72 ? -2.793 15.492 -9.305 1 98.75 72 ASP B N 1
ATOM 1704 C CA . ASP B 1 72 ? -2.428 14.406 -10.211 1 98.75 72 ASP B CA 1
ATOM 1705 C C . ASP B 1 72 ? -1.382 13.492 -9.57 1 98.75 72 ASP B C 1
ATOM 1707 O O . ASP B 1 72 ? -0.453 13.039 -10.25 1 98.75 72 ASP B O 1
ATOM 1711 N N . CYS B 1 73 ? -1.461 13.273 -8.305 1 98.88 73 CYS B N 1
ATOM 1712 C CA . CYS B 1 73 ? -0.547 12.375 -7.605 1 98.88 73 CYS B CA 1
ATOM 1713 C C . CYS B 1 73 ? -1.176 11 -7.418 1 98.88 73 CYS B C 1
ATOM 1715 O O . CYS B 1 73 ? -2.389 10.836 -7.566 1 98.88 73 CYS B O 1
ATOM 1717 N N . PHE B 1 74 ? -0.336 10.016 -7.238 1 98.88 74 PHE B N 1
ATOM 1718 C CA . PHE B 1 74 ? -0.706 8.656 -6.863 1 98.88 74 PHE B CA 1
ATOM 1719 C C . PHE B 1 74 ? -0.019 8.242 -5.566 1 98.88 74 PHE B C 1
ATOM 1721 O O . PHE B 1 74 ? 1.211 8.211 -5.492 1 98.88 74 PHE B O 1
ATOM 1728 N N . VAL B 1 75 ? -0.802 8 -4.527 1 98.94 75 VAL B N 1
ATOM 1729 C CA . VAL B 1 75 ? -0.323 7.461 -3.262 1 98.94 75 VAL B CA 1
ATOM 1730 C C . VAL B 1 75 ? -0.682 5.977 -3.168 1 98.94 75 VAL B C 1
ATOM 1732 O O . VAL B 1 75 ? -1.844 5.629 -2.949 1 98.94 75 VAL B O 1
ATOM 1735 N N . GLY B 1 76 ? 0.327 5.125 -3.275 1 98.75 76 GLY B N 1
ATOM 1736 C CA . GLY B 1 76 ? 0.114 3.688 -3.361 1 98.75 76 GLY B CA 1
ATOM 1737 C C . GLY B 1 76 ? -0.455 3.092 -2.086 1 98.75 76 GLY B C 1
ATOM 1738 O O . GLY B 1 76 ? -0.589 3.787 -1.077 1 98.75 76 GLY B O 1
ATOM 1739 N N . HIS B 1 77 ? -0.797 1.752 -2.145 1 98.81 77 HIS B N 1
ATOM 1740 C CA . HIS B 1 77 ? -1.386 1.021 -1.028 1 98.81 77 HIS B CA 1
ATOM 1741 C C . HIS B 1 77 ? -0.42 0.943 0.149 1 98.81 77 HIS B C 1
ATOM 1743 O O . HIS B 1 77 ? 0.757 0.622 -0.028 1 98.81 77 HIS B O 1
ATOM 1749 N N . GLY B 1 78 ? -0.908 1.27 1.341 1 98.62 78 GLY B N 1
ATOM 1750 C CA . GLY B 1 78 ? -0.128 1.053 2.549 1 98.62 78 GLY B CA 1
ATOM 1751 C C . GLY B 1 78 ? 0.917 2.127 2.785 1 98.62 78 GLY B C 1
ATOM 1752 O O . GLY B 1 78 ? 1.747 2.006 3.688 1 98.62 78 GLY B O 1
ATOM 1753 N N . VAL B 1 79 ? 0.935 3.217 1.999 1 98.88 79 VAL B N 1
ATOM 1754 C CA . VAL B 1 79 ? 1.893 4.297 2.213 1 98.88 79 VAL B CA 1
ATOM 1755 C C . VAL B 1 79 ? 1.634 4.957 3.564 1 98.88 79 VAL B C 1
ATOM 1757 O O . VAL B 1 79 ? 0.481 5.184 3.941 1 98.88 79 VAL B O 1
ATOM 1760 N N . MET B 1 80 ? 2.729 5.277 4.293 1 98.88 80 MET B N 1
ATOM 1761 C CA . MET B 1 80 ? 2.65 5.91 5.605 1 98.88 80 MET B CA 1
ATOM 1762 C C . MET B 1 80 ? 3.4 7.238 5.613 1 98.88 80 MET B C 1
ATOM 1764 O O . MET B 1 80 ? 4.602 7.277 5.344 1 98.88 80 MET B O 1
ATOM 1768 N N . PHE B 1 81 ? 2.744 8.352 5.969 1 98.88 81 PHE B N 1
ATOM 1769 C CA . PHE B 1 81 ? 3.389 9.633 6.242 1 98.88 81 PHE B CA 1
ATOM 1770 C C . PHE B 1 81 ? 3.668 9.789 7.734 1 98.88 81 PHE B C 1
ATOM 1772 O O . PHE B 1 81 ? 2.867 9.367 8.57 1 98.88 81 PHE B O 1
ATOM 1779 N N . VAL B 1 82 ? 4.754 10.438 8.055 1 98.38 82 VAL B N 1
ATOM 1780 C CA . VAL B 1 82 ? 5.207 10.609 9.43 1 98.38 82 VAL B CA 1
ATOM 1781 C C . VAL B 1 82 ? 5.355 12.102 9.742 1 98.38 82 VAL B C 1
ATOM 1783 O O . VAL B 1 82 ? 5.918 12.852 8.938 1 98.38 82 VAL B O 1
ATOM 1786 N N . ASN B 1 83 ? 4.848 12.469 10.867 1 97.88 83 ASN B N 1
ATOM 1787 C CA . ASN B 1 83 ? 5.066 13.867 11.219 1 97.88 83 ASN B CA 1
ATOM 1788 C C . ASN B 1 83 ? 5.824 14 12.531 1 97.88 83 ASN B C 1
ATOM 1790 O O . ASN B 1 83 ? 6.348 15.07 12.852 1 97.88 83 ASN B O 1
ATOM 1794 N N . ASP B 1 84 ? 5.855 12.992 13.406 1 96.75 84 ASP B N 1
ATOM 1795 C CA . ASP B 1 84 ? 6.633 12.969 14.641 1 96.75 84 ASP B CA 1
ATOM 1796 C C . ASP B 1 84 ? 7.941 12.195 14.453 1 96.75 84 ASP B C 1
ATOM 1798 O O . ASP B 1 84 ? 7.926 10.984 14.25 1 96.75 84 ASP B O 1
ATOM 1802 N N . THR B 1 85 ? 9.047 12.883 14.625 1 94.31 85 THR B N 1
ATOM 1803 C CA . THR B 1 85 ? 10.344 12.258 14.367 1 94.31 85 THR B CA 1
ATOM 1804 C C . THR B 1 85 ? 10.969 11.766 15.672 1 94.31 85 THR B C 1
ATOM 1806 O O . THR B 1 85 ? 12.102 11.289 15.68 1 94.31 85 THR B O 1
ATOM 1809 N N . PHE B 1 86 ? 10.195 11.938 16.734 1 94.88 86 PHE B N 1
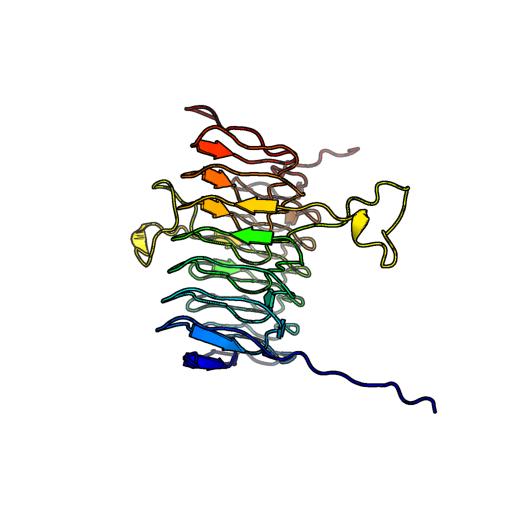ATOM 1810 C CA . PHE B 1 86 ? 10.688 11.539 18.047 1 94.88 86 PHE B CA 1
ATOM 1811 C C . PHE B 1 86 ? 11.961 12.297 18.391 1 94.88 86 PHE B C 1
ATOM 1813 O O . PHE B 1 86 ? 12.914 11.711 18.906 1 94.88 86 PHE B O 1
ATOM 1820 N N . SER B 1 87 ? 11.984 13.508 18.109 1 92.5 87 SER B N 1
ATOM 1821 C CA . SER B 1 87 ? 13.172 14.352 18.172 1 92.5 87 SER B CA 1
ATOM 1822 C C . SER B 1 87 ? 13.68 14.477 19.609 1 92.5 87 SER B C 1
ATOM 1824 O O . SER B 1 87 ? 14.844 14.797 19.844 1 92.5 87 SER B O 1
ATOM 1826 N N . THR B 1 88 ? 12.891 14.141 20.5 1 93.62 88 THR B N 1
ATOM 1827 C CA . THR B 1 88 ? 13.297 14.266 21.906 1 93.62 88 THR B CA 1
ATOM 1828 C C . THR B 1 88 ? 13.531 12.891 22.516 1 93.62 88 THR B C 1
ATOM 1830 O O . THR B 1 88 ? 13.586 12.758 23.75 1 93.62 88 THR B O 1
ATOM 1833 N N . GLY B 1 89 ? 13.547 11.93 21.734 1 93.31 89 GLY B N 1
ATOM 1834 C CA . GLY B 1 89 ? 13.812 10.578 22.219 1 93.31 89 GLY B CA 1
ATOM 1835 C C . GLY B 1 89 ? 12.547 9.758 22.406 1 93.31 89 GLY B C 1
ATOM 1836 O O . GLY B 1 89 ? 12.602 8.641 22.922 1 93.31 89 GLY B O 1
ATOM 1837 N N . GLY B 1 90 ? 11.469 10.406 22.172 1 92.81 90 GLY B N 1
ATOM 1838 C CA . GLY B 1 90 ? 10.164 9.781 22.234 1 92.81 90 GLY B CA 1
ATOM 1839 C C . GLY B 1 90 ? 9.078 10.602 21.547 1 92.81 90 GLY B C 1
ATOM 1840 O O . GLY B 1 90 ? 9.367 11.609 20.906 1 92.81 90 GLY B O 1
ATOM 1841 N N . PRO B 1 91 ? 7.91 10.008 21.641 1 94.12 91 PRO B N 1
ATOM 1842 C CA . PRO B 1 91 ? 6.82 10.734 20.984 1 94.12 91 PRO B CA 1
ATOM 1843 C C . PRO B 1 91 ? 6.625 12.141 21.547 1 94.12 91 PRO B C 1
ATOM 1845 O O . PRO B 1 91 ? 6.957 12.398 22.719 1 94.12 91 PRO B O 1
ATOM 1848 N N . ALA B 1 92 ? 6.027 12.977 20.578 1 92 92 ALA B N 1
ATOM 1849 C CA . ALA B 1 92 ? 5.809 14.375 20.922 1 92 92 ALA B CA 1
ATOM 1850 C C . ALA B 1 92 ? 4.777 14.516 22.047 1 92 92 ALA B C 1
ATOM 1852 O O . ALA B 1 92 ? 4.73 15.539 22.734 1 92 92 ALA B O 1
ATOM 1853 N N . ARG B 1 93 ? 3.969 13.523 22.266 1 88.94 93 ARG B N 1
ATOM 1854 C CA . ARG B 1 93 ? 2.979 13.492 23.344 1 88.94 93 ARG B CA 1
ATOM 1855 C C . ARG B 1 93 ? 2.111 14.75 23.328 1 88.94 93 ARG B C 1
ATOM 1857 O O . ARG B 1 93 ? 1.96 15.422 24.344 1 88.94 93 ARG B O 1
ATOM 1864 N N . GLY B 1 94 ? 1.664 15.172 22.172 1 86.56 94 GLY B N 1
ATOM 1865 C CA . GLY B 1 94 ? 0.725 16.266 22.031 1 86.56 94 GLY B CA 1
ATOM 1866 C C . GLY B 1 94 ? 1.396 17.594 21.719 1 86.56 94 GLY B C 1
ATOM 1867 O O . GLY B 1 94 ? 0.729 18.562 21.328 1 86.56 94 GLY B O 1
ATOM 1868 N N . ARG B 1 95 ? 2.631 17.672 21.953 1 93.25 95 ARG B N 1
ATOM 1869 C CA . ARG B 1 95 ? 3.381 18.859 21.594 1 93.25 95 ARG B CA 1
ATOM 1870 C C . ARG B 1 95 ? 3.537 18.969 20.078 1 93.25 95 ARG B C 1
ATOM 1872 O O . ARG B 1 95 ? 4.566 18.562 19.531 1 93.25 95 ARG B O 1
ATOM 1879 N N . LYS B 1 96 ? 2.635 19.562 19.422 1 93.88 96 LYS B N 1
ATOM 1880 C CA . LYS B 1 96 ? 2.537 19.625 17.953 1 93.88 96 LYS B CA 1
ATOM 1881 C C . LYS B 1 96 ? 3.686 20.422 17.359 1 93.88 96 LYS B C 1
ATOM 1883 O O . LYS B 1 96 ? 4 20.297 16.188 1 93.88 96 LYS B O 1
ATOM 1888 N N . GLU B 1 97 ? 4.191 21.297 18.203 1 94.44 97 GLU B N 1
ATOM 1889 C CA . GLU B 1 97 ? 5.301 22.109 17.719 1 94.44 97 GLU B CA 1
ATOM 1890 C C . GLU B 1 97 ? 6.504 21.234 17.359 1 94.44 97 GLU B C 1
ATOM 1892 O O . GLU B 1 97 ? 7.418 21.688 16.656 1 94.44 97 GLU B O 1
ATOM 1897 N N . LEU B 1 98 ? 6.555 20.031 17.828 1 95.5 98 LEU B N 1
ATOM 1898 C CA . LEU B 1 98 ? 7.648 19.109 17.531 1 95.5 98 LEU B CA 1
ATOM 1899 C C . LEU B 1 98 ? 7.398 18.359 16.234 1 95.5 98 LEU B C 1
ATOM 1901 O O . LEU B 1 98 ? 8.297 17.703 15.703 1 95.5 98 LEU B O 1
ATOM 1905 N N . TRP B 1 99 ? 6.152 18.438 15.727 1 97.31 99 TRP B N 1
ATOM 1906 C CA . TRP B 1 99 ? 5.836 17.797 14.453 1 9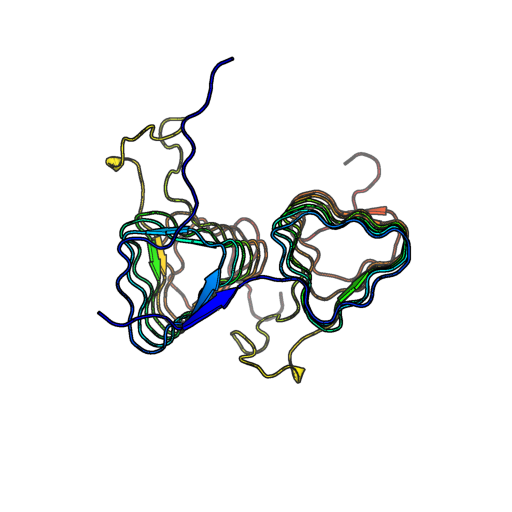7.31 99 TRP B CA 1
ATOM 1907 C C . TRP B 1 99 ? 6.391 18.594 13.289 1 97.31 99 TRP B C 1
ATOM 1909 O O . TRP B 1 99 ? 6.641 19.797 13.414 1 97.31 99 TRP B O 1
ATOM 1919 N N . ARG B 1 100 ? 6.676 17.891 12.227 1 97.62 100 ARG B N 1
ATOM 1920 C CA . ARG B 1 100 ? 7.203 18.531 11.023 1 97.62 100 ARG B CA 1
ATOM 1921 C C . ARG B 1 100 ? 6.328 18.234 9.812 1 97.62 100 ARG B C 1
ATOM 1923 O O . ARG B 1 100 ? 5.699 17.172 9.742 1 97.62 100 ARG B O 1
ATOM 1930 N N . GLU B 1 101 ? 6.395 19.172 8.852 1 98.44 101 GLU B N 1
ATOM 1931 C CA . GLU B 1 101 ? 5.473 19.094 7.719 1 98.44 101 GLU B CA 1
ATOM 1932 C C . GLU B 1 101 ? 6.082 18.312 6.559 1 98.44 101 GLU B C 1
ATOM 1934 O O . GLU B 1 101 ? 7.305 18.234 6.441 1 98.44 101 GLU B O 1
ATOM 1939 N N . THR B 1 102 ? 5.262 17.75 5.762 1 98.88 102 THR B N 1
ATOM 1940 C CA . THR B 1 102 ? 5.582 17.156 4.469 1 98.88 102 THR B CA 1
ATOM 1941 C C . THR B 1 102 ? 4.844 17.875 3.346 1 98.88 102 THR B C 1
ATOM 1943 O O . THR B 1 102 ? 3.641 18.125 3.445 1 98.88 102 THR B O 1
ATOM 1946 N N . VAL B 1 103 ? 5.547 18.25 2.307 1 98.94 103 VAL B N 1
ATOM 1947 C CA . VAL B 1 103 ? 4.953 18.875 1.129 1 98.94 103 VAL B CA 1
ATOM 1948 C C . VAL B 1 103 ? 5.309 18.062 -0.118 1 98.94 103 VAL B C 1
ATOM 1950 O O . VAL B 1 103 ? 6.484 17.938 -0.473 1 98.94 103 VAL B O 1
ATOM 1953 N N . ILE B 1 104 ? 4.312 17.531 -0.76 1 98.94 104 ILE B N 1
ATOM 1954 C CA . ILE B 1 104 ? 4.453 16.781 -2 1 98.94 104 ILE B CA 1
ATOM 1955 C C . ILE B 1 104 ? 4.02 17.641 -3.184 1 98.94 104 ILE B C 1
ATOM 1957 O O . ILE B 1 104 ? 2.906 18.172 -3.197 1 98.94 104 ILE B O 1
ATOM 1961 N N . GLY B 1 105 ? 4.844 17.797 -4.195 1 98.88 105 GLY B N 1
ATOM 1962 C CA . GLY B 1 105 ? 4.5 18.547 -5.395 1 98.88 105 GLY B CA 1
ATOM 1963 C C . GLY B 1 105 ? 3.447 17.859 -6.242 1 98.88 105 GLY B C 1
ATOM 1964 O O . GLY B 1 105 ? 2.697 17.016 -5.75 1 98.88 105 GLY B O 1
ATOM 1965 N N . ASN B 1 106 ? 3.348 18.312 -7.562 1 98.88 106 ASN B N 1
ATOM 1966 C CA . ASN B 1 106 ? 2.395 17.75 -8.523 1 98.88 106 ASN B CA 1
ATOM 1967 C C . ASN B 1 106 ? 2.986 16.578 -9.289 1 98.88 106 ASN B C 1
ATOM 1969 O O . ASN B 1 106 ? 4.195 16.531 -9.516 1 98.88 106 ASN B O 1
ATOM 1973 N N . ARG B 1 107 ? 2.057 15.594 -9.688 1 98.62 107 ARG B N 1
ATOM 1974 C CA . ARG B 1 107 ? 2.451 14.461 -10.523 1 98.62 107 ARG B CA 1
ATOM 1975 C C . ARG B 1 107 ? 3.543 13.641 -9.852 1 98.62 107 ARG B C 1
ATOM 1977 O O . ARG B 1 107 ? 4.551 13.297 -10.477 1 98.62 107 ARG B O 1
ATOM 1984 N N . VAL B 1 108 ? 3.43 13.445 -8.586 1 98.88 108 VAL B N 1
ATOM 1985 C CA . VAL B 1 108 ? 4.293 12.555 -7.816 1 98.88 108 VAL B CA 1
ATOM 1986 C C . VAL B 1 108 ? 3.604 11.203 -7.629 1 98.88 108 VAL B C 1
ATOM 1988 O O . VAL B 1 108 ? 2.422 11.141 -7.281 1 98.88 108 VAL B O 1
ATOM 1991 N N . SER B 1 109 ? 4.289 10.148 -7.953 1 98.88 109 SER B N 1
ATOM 1992 C CA . SER B 1 109 ? 3.814 8.781 -7.734 1 98.88 109 SER B CA 1
ATOM 1993 C C . SER B 1 109 ? 4.59 8.102 -6.613 1 98.88 109 SER B C 1
ATOM 1995 O O . SER B 1 109 ? 5.797 7.883 -6.73 1 98.88 109 SER B O 1
ATOM 1997 N N . ILE B 1 110 ? 3.908 7.742 -5.539 1 98.88 110 ILE B N 1
ATOM 1998 C CA . ILE B 1 110 ? 4.52 7.082 -4.391 1 98.88 110 ILE B CA 1
ATOM 1999 C C . ILE B 1 110 ? 4.129 5.605 -4.375 1 98.88 110 ILE B C 1
ATOM 2001 O O . ILE B 1 110 ? 2.949 5.27 -4.27 1 98.88 110 ILE B O 1
ATOM 2005 N N . GLY B 1 111 ? 5.125 4.734 -4.469 1 98.62 111 GLY B N 1
ATOM 2006 C CA . GLY B 1 111 ? 4.891 3.299 -4.527 1 98.62 111 GLY B CA 1
ATOM 2007 C C . GLY B 1 111 ? 4.355 2.727 -3.23 1 98.62 111 GLY B C 1
ATOM 2008 O O . GLY B 1 111 ? 4.594 3.283 -2.156 1 98.62 111 GLY B O 1
ATOM 2009 N N . SER B 1 112 ? 3.732 1.55 -3.361 1 98.69 112 SER B N 1
ATOM 2010 C CA . SER B 1 112 ? 3.074 0.891 -2.236 1 98.69 112 SER B CA 1
ATOM 2011 C C . SER B 1 112 ? 4.055 0.634 -1.098 1 98.69 112 SER B C 1
ATOM 2013 O O . SER B 1 112 ? 5.219 0.312 -1.335 1 98.69 112 SER B O 1
ATOM 2015 N N . ASN B 1 113 ? 3.605 0.73 0.15 1 98.38 113 ASN B N 1
ATOM 2016 C CA . ASN B 1 113 ? 4.332 0.457 1.385 1 98.38 113 ASN B CA 1
ATOM 2017 C C . ASN B 1 113 ? 5.523 1.396 1.552 1 98.38 113 ASN B C 1
ATOM 2019 O O . ASN B 1 113 ? 6.453 1.098 2.303 1 98.38 113 ASN B O 1
ATOM 2023 N N . ALA B 1 114 ? 5.582 2.506 0.865 1 98.75 114 ALA B N 1
ATOM 2024 C CA . ALA B 1 114 ? 6.625 3.494 1.126 1 98.75 114 ALA B CA 1
ATOM 2025 C C . ALA B 1 114 ? 6.359 4.242 2.43 1 98.75 114 ALA B C 1
ATOM 2027 O O . ALA B 1 114 ? 5.215 4.332 2.877 1 98.75 114 ALA B O 1
ATOM 2028 N N . THR B 1 115 ? 7.383 4.699 3.045 1 98.81 115 THR B N 1
ATOM 2029 C CA . THR B 1 115 ? 7.344 5.547 4.23 1 98.81 115 THR B CA 1
ATOM 2030 C C . THR B 1 115 ? 7.914 6.93 3.922 1 98.81 115 THR B C 1
ATOM 2032 O O . THR B 1 115 ? 9.031 7.047 3.422 1 98.81 115 THR B O 1
ATOM 2035 N N . ILE B 1 116 ? 7.164 7.996 4.215 1 98.88 116 ILE B N 1
ATOM 2036 C CA . ILE B 1 116 ? 7.574 9.359 3.895 1 98.88 116 ILE B CA 1
ATOM 2037 C C . ILE B 1 116 ? 7.816 10.141 5.184 1 98.88 116 ILE B C 1
ATOM 2039 O O . ILE B 1 116 ? 6.871 10.531 5.871 1 98.88 116 ILE B O 1
ATOM 2043 N N . MET B 1 117 ? 9.07 10.352 5.496 1 98.56 117 MET B N 1
ATOM 2044 C CA . MET B 1 117 ? 9.422 11.258 6.586 1 98.56 117 MET B CA 1
ATOM 2045 C C . MET B 1 117 ? 9.062 12.695 6.227 1 98.56 117 MET B C 1
ATOM 2047 O O . MET B 1 117 ? 8.695 12.984 5.086 1 98.56 117 MET B O 1
ATOM 2051 N N . PRO B 1 118 ? 9.125 13.633 7.199 1 98.62 118 PRO B N 1
ATOM 2052 C CA . PRO B 1 118 ? 8.867 15.031 6.844 1 98.62 118 PRO B CA 1
ATOM 2053 C C . PRO B 1 118 ? 9.875 15.578 5.84 1 98.62 118 PRO B C 1
ATOM 2055 O O . PRO B 1 118 ? 11.047 15.766 6.172 1 98.62 118 PRO B O 1
ATOM 2058 N N . VAL B 1 119 ? 9.406 15.781 4.645 1 98.88 119 VAL B N 1
ATOM 2059 C CA . VAL B 1 119 ? 10.258 16.219 3.551 1 98.88 119 VAL B CA 1
ATOM 2060 C C . VAL B 1 119 ? 9.453 17.062 2.566 1 98.88 119 VAL B C 1
ATOM 2062 O O . VAL B 1 119 ? 8.219 17.094 2.635 1 98.88 119 VAL B O 1
ATOM 2065 N N . ARG B 1 120 ? 10.125 17.688 1.693 1 98.88 120 ARG B N 1
ATOM 2066 C CA . ARG B 1 120 ? 9.555 18.297 0.497 1 98.88 120 ARG B CA 1
ATOM 2067 C C . ARG B 1 120 ? 9.977 17.547 -0.758 1 98.88 120 ARG B C 1
ATOM 2069 O O . ARG B 1 120 ? 11.164 17.266 -0.957 1 98.88 120 ARG B O 1
ATOM 2076 N N . ILE B 1 121 ? 9.047 17.172 -1.538 1 98.94 121 ILE B N 1
ATOM 2077 C CA . ILE B 1 121 ? 9.305 16.484 -2.795 1 98.94 121 ILE B CA 1
ATOM 2078 C C . ILE B 1 121 ? 8.828 17.344 -3.965 1 98.94 121 ILE B C 1
ATOM 2080 O O . ILE B 1 121 ? 7.676 17.781 -3.992 1 98.94 121 ILE B O 1
ATOM 2084 N N . THR B 1 122 ? 9.664 17.578 -4.965 1 98.88 122 THR B N 1
ATOM 2085 C CA . THR B 1 122 ? 9.336 18.406 -6.113 1 98.88 122 THR B CA 1
ATOM 2086 C C . THR B 1 122 ? 8.414 17.672 -7.078 1 98.88 122 THR B C 1
ATOM 2088 O O . THR B 1 122 ? 8.094 16.5 -6.863 1 98.88 122 THR B O 1
ATOM 2091 N N . ASP B 1 123 ? 7.945 18.406 -8.148 1 98.75 123 ASP B N 1
ATOM 2092 C CA . ASP B 1 123 ? 7.078 17.812 -9.164 1 98.75 123 ASP B CA 1
ATOM 2093 C C . ASP B 1 123 ? 7.785 16.688 -9.906 1 98.75 123 ASP B C 1
ATOM 2095 O O . ASP B 1 123 ? 9.016 16.672 -10.008 1 98.75 123 ASP B O 1
ATOM 2099 N N . ASP B 1 124 ? 6.961 15.727 -10.43 1 98.5 124 ASP B N 1
ATOM 2100 C CA . ASP B 1 124 ? 7.414 14.734 -11.398 1 98.5 124 ASP B CA 1
ATOM 2101 C C . ASP B 1 124 ? 8.43 13.789 -10.781 1 98.5 124 ASP B C 1
ATOM 2103 O O . ASP B 1 124 ? 9.484 13.523 -11.367 1 98.5 124 ASP B O 1
ATOM 2107 N N . VAL B 1 125 ? 8.141 13.273 -9.625 1 98.62 125 VAL B N 1
ATOM 2108 C CA . VAL B 1 125 ? 8.977 12.312 -8.914 1 98.62 125 VAL B CA 1
ATOM 2109 C C . VAL B 1 125 ? 8.242 10.977 -8.797 1 98.62 125 VAL B C 1
ATOM 2111 O O . VAL B 1 125 ? 7.027 10.953 -8.586 1 98.62 125 VAL B O 1
ATOM 2114 N N . VAL B 1 126 ? 8.977 9.922 -8.984 1 98.56 126 VAL B N 1
ATOM 2115 C CA . VAL B 1 126 ? 8.508 8.57 -8.688 1 98.56 126 VAL B CA 1
ATOM 2116 C C . VAL B 1 126 ? 9.281 8.016 -7.496 1 98.56 126 VAL B C 1
ATOM 2118 O O . VAL B 1 126 ? 10.516 8.008 -7.488 1 98.56 126 VAL B O 1
ATOM 2121 N N . ILE B 1 127 ? 8.586 7.602 -6.445 1 98.69 127 ILE B N 1
ATOM 2122 C CA . ILE B 1 127 ? 9.156 6.875 -5.316 1 98.69 127 ILE B CA 1
ATOM 2123 C C . ILE B 1 127 ? 8.859 5.387 -5.457 1 98.69 127 ILE B C 1
ATOM 2125 O O . ILE B 1 127 ? 7.695 4.984 -5.574 1 98.69 127 ILE B O 1
ATOM 2129 N N . GLY B 1 128 ? 9.836 4.574 -5.465 1 97.88 128 GLY B N 1
ATOM 2130 C CA . GLY B 1 128 ? 9.664 3.133 -5.574 1 97.88 128 GLY B CA 1
ATOM 2131 C C . GLY B 1 128 ? 8.93 2.529 -4.391 1 97.88 128 GLY B C 1
ATOM 2132 O O . GLY B 1 128 ? 8.984 3.07 -3.281 1 97.88 128 GLY B O 1
ATOM 2133 N N . ALA B 1 129 ? 8.273 1.352 -4.66 1 98.31 129 ALA B N 1
ATOM 2134 C CA . ALA B 1 129 ? 7.57 0.635 -3.596 1 98.31 129 ALA B CA 1
ATOM 2135 C C . ALA B 1 129 ? 8.531 0.224 -2.486 1 98.31 129 ALA B C 1
ATOM 2137 O O . ALA B 1 129 ? 9.688 -0.123 -2.752 1 98.31 129 ALA B O 1
ATOM 2138 N N . GLY B 1 130 ? 7.992 0.301 -1.188 1 98.19 130 GLY B N 1
ATOM 2139 C CA . GLY B 1 130 ? 8.758 -0.13 -0.029 1 98.19 130 GLY B CA 1
ATOM 2140 C C . GLY B 1 130 ? 9.875 0.829 0.338 1 98.19 130 GLY B C 1
ATOM 2141 O O . GLY B 1 130 ? 10.672 0.547 1.235 1 98.19 130 GLY B O 1
ATOM 2142 N N . SER B 1 131 ? 9.992 1.97 -0.278 1 98.44 131 SER B N 1
ATOM 2143 C CA . SER B 1 131 ? 11.086 2.908 -0.042 1 98.44 131 SER B CA 1
ATOM 2144 C C . SER B 1 131 ? 10.852 3.717 1.23 1 98.44 131 SER B C 1
ATOM 2146 O O . SER B 1 131 ? 9.727 3.818 1.711 1 98.44 131 SER B O 1
ATOM 2148 N N . VAL B 1 132 ? 11.898 4.23 1.757 1 98.56 132 VAL B N 1
ATOM 2149 C CA . VAL B 1 132 ? 11.852 5.195 2.85 1 98.56 132 VAL B CA 1
ATOM 2150 C C . VAL B 1 132 ? 12.508 6.504 2.412 1 98.56 132 VAL B C 1
ATOM 2152 O O . VAL B 1 132 ? 13.711 6.547 2.168 1 98.56 132 VAL B O 1
ATOM 2155 N N . VAL B 1 133 ? 11.734 7.57 2.322 1 98.81 133 VAL B N 1
ATOM 2156 C CA . VAL B 1 133 ? 12.242 8.883 1.928 1 98.81 133 VAL B CA 1
ATOM 2157 C C . VAL B 1 133 ? 12.602 9.695 3.17 1 98.81 133 VAL B C 1
ATOM 2159 O O . VAL B 1 133 ? 11.727 10.031 3.971 1 98.81 133 VAL B O 1
ATOM 2162 N N . THR B 1 134 ? 13.867 10.109 3.266 1 98.31 134 THR B N 1
ATOM 2163 C CA . THR B 1 134 ? 14.32 10.719 4.512 1 98.31 134 THR B CA 1
ATOM 2164 C C . THR B 1 134 ? 14.859 12.125 4.258 1 98.31 134 THR B C 1
ATOM 2166 O O . THR B 1 134 ? 15.156 12.859 5.203 1 98.31 134 THR B O 1
ATOM 2169 N N . LYS B 1 135 ? 15.016 12.461 3.008 1 98.31 135 LYS B N 1
ATOM 2170 C CA . LYS B 1 135 ? 15.531 13.781 2.662 1 98.31 135 LYS B CA 1
ATOM 2171 C C . LYS B 1 135 ? 14.703 14.422 1.556 1 98.31 135 LYS B C 1
ATOM 2173 O O . LYS B 1 135 ? 14.039 13.727 0.786 1 98.31 135 LYS B O 1
ATOM 2178 N N . ASP B 1 136 ? 14.867 15.688 1.461 1 98.81 136 ASP B N 1
ATOM 2179 C CA . ASP B 1 136 ? 14.18 16.422 0.404 1 98.81 136 ASP B CA 1
ATOM 2180 C C . ASP B 1 136 ? 14.594 15.922 -0.976 1 98.81 136 ASP B C 1
ATOM 2182 O O . ASP B 1 136 ? 15.75 15.547 -1.182 1 98.81 136 ASP B O 1
ATOM 2186 N N . ILE B 1 137 ? 13.641 15.953 -1.875 1 98.75 137 ILE B N 1
ATOM 2187 C CA . ILE B 1 137 ? 13.906 15.656 -3.277 1 98.75 137 ILE B CA 1
ATOM 2188 C C . ILE B 1 137 ? 13.625 16.891 -4.129 1 98.75 137 ILE B C 1
ATOM 2190 O O . ILE B 1 137 ? 12.477 17.297 -4.289 1 98.75 137 ILE B O 1
ATOM 2194 N N . THR B 1 138 ? 14.633 17.453 -4.641 1 98.62 138 THR B N 1
ATOM 2195 C CA . THR B 1 138 ? 14.508 18.719 -5.34 1 98.62 138 THR B CA 1
ATOM 2196 C C . THR B 1 138 ? 14.672 18.531 -6.848 1 98.62 138 THR B C 1
ATOM 2198 O O . THR B 1 138 ? 14.5 19.484 -7.621 1 98.62 138 THR B O 1
ATOM 2201 N N . THR B 1 139 ? 15.008 17.328 -7.285 1 98.12 139 THR B N 1
ATOM 2202 C CA . THR B 1 139 ? 15.188 17 -8.695 1 98.12 139 THR B CA 1
ATOM 2203 C C . THR B 1 139 ? 14.211 15.922 -9.125 1 98.12 139 THR B C 1
ATOM 2205 O O . THR B 1 139 ? 14.117 14.867 -8.492 1 98.12 139 THR B O 1
ATOM 2208 N N . PRO B 1 140 ? 13.508 16.203 -10.242 1 98 140 PRO B N 1
ATOM 2209 C CA . PRO B 1 140 ? 12.617 15.164 -10.75 1 98 140 PRO B CA 1
ATOM 2210 C C . PRO B 1 140 ? 13.359 13.867 -11.07 1 98 140 PRO B C 1
ATOM 2212 O O . PRO B 1 140 ? 14.555 13.891 -11.359 1 98 140 PRO B O 1
ATOM 2215 N N . GLY B 1 141 ? 12.633 12.758 -11.062 1 97.25 141 GLY B N 1
ATOM 2216 C CA . GLY B 1 141 ? 13.219 11.461 -11.352 1 97.25 141 GLY B CA 1
ATOM 2217 C C . GLY B 1 141 ? 12.641 10.344 -10.492 1 97.25 141 GLY B C 1
ATOM 2218 O O . GLY B 1 141 ? 11.594 10.508 -9.875 1 97.25 141 GLY B O 1
ATOM 2219 N N . THR B 1 142 ? 13.305 9.195 -10.578 1 97.69 142 THR B N 1
ATOM 2220 C CA . THR B 1 142 ? 12.875 8.016 -9.828 1 97.69 142 THR B CA 1
ATOM 2221 C C . THR B 1 142 ? 13.82 7.742 -8.664 1 97.69 142 THR B C 1
ATOM 2223 O O . THR B 1 142 ? 15.047 7.781 -8.82 1 97.69 142 THR B O 1
ATOM 2226 N N . TYR B 1 143 ? 13.273 7.539 -7.512 1 98.12 143 TYR B N 1
ATOM 2227 C CA . TYR B 1 143 ? 14 7.254 -6.277 1 98.12 143 TYR B CA 1
ATOM 2228 C C . TYR B 1 143 ? 13.523 5.949 -5.656 1 98.12 143 TYR B C 1
ATOM 2230 O O . TYR B 1 143 ? 12.336 5.621 -5.707 1 98.12 143 TYR B O 1
ATOM 2238 N N . ALA B 1 144 ? 14.398 5.207 -5.074 1 97.44 144 ALA B N 1
ATOM 2239 C CA . ALA B 1 144 ? 14.023 3.969 -4.398 1 97.44 144 ALA B CA 1
ATOM 2240 C C . ALA B 1 144 ? 15.062 3.572 -3.357 1 97.44 144 ALA B C 1
ATOM 2242 O O . ALA B 1 144 ? 16.188 4.086 -3.363 1 97.44 144 ALA B O 1
ATOM 2243 N N . GLY B 1 145 ? 14.555 2.678 -2.422 1 96 145 GLY B N 1
ATOM 2244 C CA . GLY B 1 145 ? 15.453 2.146 -1.412 1 96 145 GLY B CA 1
ATOM 2245 C C . GLY B 1 145 ? 15.188 2.699 -0.025 1 96 145 GLY B C 1
ATOM 2246 O O . GLY B 1 145 ? 14.258 3.486 0.168 1 96 145 GLY B O 1
ATOM 2247 N N . ASN B 1 146 ? 16.031 2.246 0.973 1 96.44 146 ASN B N 1
ATOM 2248 C CA . ASN B 1 146 ? 16 2.674 2.367 1 96.44 146 ASN B CA 1
ATOM 2249 C C . ASN B 1 146 ? 17.391 2.932 2.914 1 96.44 146 ASN B C 1
ATOM 2251 O O . ASN B 1 146 ? 18.094 1.997 3.311 1 96.44 146 ASN B O 1
ATOM 2255 N N . PRO B 1 147 ? 17.719 4.105 2.877 1 97.06 147 PRO B N 1
ATOM 2256 C CA . PRO B 1 147 ? 16.984 5.297 2.438 1 97.06 147 PRO B CA 1
ATOM 2257 C C . PRO B 1 147 ? 16.844 5.383 0.919 1 97.06 147 PRO B C 1
ATOM 2259 O O . PRO B 1 147 ? 17.641 4.781 0.192 1 97.06 147 PRO B O 1
ATOM 2262 N N . ALA B 1 148 ? 15.82 6.129 0.5 1 97.25 148 ALA B N 1
ATOM 2263 C CA . ALA B 1 148 ? 15.594 6.316 -0.932 1 97.25 148 ALA B CA 1
ATOM 2264 C C . ALA B 1 148 ? 16.719 7.148 -1.555 1 97.25 148 ALA B C 1
ATOM 2266 O O . ALA B 1 148 ? 17.094 8.188 -1.009 1 97.25 148 ALA B O 1
ATOM 2267 N N . ARG B 1 149 ? 17.156 6.699 -2.674 1 96.94 149 ARG B N 1
ATOM 2268 C CA . ARG B 1 149 ? 18.156 7.398 -3.482 1 96.94 149 ARG B CA 1
ATOM 2269 C C . ARG B 1 149 ? 17.734 7.426 -4.949 1 96.94 149 ARG B C 1
ATOM 2271 O O . ARG B 1 149 ? 16.969 6.574 -5.402 1 96.94 149 ARG B O 1
ATOM 2278 N N . ARG B 1 150 ? 18.281 8.438 -5.586 1 96.5 150 ARG B N 1
ATOM 2279 C CA . ARG B 1 150 ? 17.969 8.547 -7.004 1 96.5 150 ARG B CA 1
ATOM 2280 C C . ARG B 1 150 ? 18.484 7.344 -7.781 1 96.5 150 ARG B C 1
ATOM 2282 O O . ARG B 1 150 ? 19.625 6.918 -7.578 1 96.5 150 ARG B O 1
ATOM 2289 N N . LEU B 1 151 ? 17.578 6.809 -8.625 1 92.12 151 LEU B N 1
ATOM 2290 C CA . LEU B 1 151 ? 18 5.727 -9.5 1 92.12 151 LEU B CA 1
ATOM 2291 C C . LEU B 1 151 ? 18.609 6.281 -10.789 1 92.12 151 LEU B C 1
ATOM 2293 O O . LEU B 1 151 ? 18.078 7.227 -11.375 1 92.12 151 LEU B O 1
ATOM 2297 N N . LEU B 1 152 ? 19.859 6.023 -11.062 1 77.5 152 LEU B N 1
ATOM 2298 C CA . LEU B 1 152 ? 20.531 6.465 -12.273 1 77.5 152 LEU B CA 1
ATOM 2299 C C . LEU B 1 152 ? 20.203 5.555 -13.453 1 77.5 152 LEU B C 1
ATOM 2301 O O . LEU B 1 152 ? 19.875 4.379 -13.258 1 77.5 152 LEU B O 1
ATOM 2305 N N . ALA B 1 153 ? 20.141 6.266 -14.609 1 56.06 153 ALA B N 1
ATOM 2306 C CA . ALA B 1 153 ? 20 5.543 -15.875 1 56.06 153 ALA B CA 1
ATOM 2307 C C . ALA B 1 153 ? 20.859 4.281 -15.875 1 56.06 153 ALA B C 1
ATOM 2309 O O . ALA B 1 153 ? 22.031 4.316 -15.469 1 56.06 153 ALA B O 1
ATOM 2310 N N . GLY B 1 154 ? 20.281 2.9 -15.805 1 50.22 154 GLY B N 1
ATOM 2311 C CA . GLY B 1 154 ? 20.969 1.617 -15.836 1 50.22 154 GLY B CA 1
ATOM 2312 C C . GLY B 1 154 ? 20.859 0.85 -14.531 1 50.22 154 GLY B C 1
ATOM 2313 O O . GLY B 1 154 ? 21.359 -0.266 -14.422 1 50.22 154 GLY B O 1
ATOM 2314 N N . GLN B 1 155 ? 20.578 1.438 -13.391 1 42.75 155 GLN B N 1
ATOM 2315 C CA . GLN B 1 155 ? 20.547 0.714 -12.117 1 42.75 155 GLN B CA 1
ATOM 2316 C C . GLN B 1 155 ? 19.156 0.168 -11.836 1 42.75 155 GLN B C 1
ATOM 2318 O O . GLN B 1 155 ? 18.141 0.808 -12.164 1 42.75 155 GLN B O 1
#

Secondary structure (DSSP, 8-state):
----EEEE--EES-EE-TT-EE-SS-EEES-EE-TT-EE-TT-EE-TT-EE-TT-EE-TT-EE-TTEEE-SS-EE-TT-EE-----TTSS--TT-GGG---EEE-SS-EE-TT-EE-S-EE-SSEEEPTT-EE-S-B-S-EEEEETTEEE--TT-/-PPPPP----EES-EE-TT-EEEES-EEES-EE-TT-EE-TT-EE-TT-EE-TT-EE-TT-EE-TTEEE-SS-EE-TT-EE-----TTSS--TT-GGG---EEE-SS-EE-TT-EE-S-EE-SSEEEPTT-EE-S-B-S-EEEEETTEEEPPTT-

Organism: NCBI:txid2511166

Solvent-accessible surface area (backbone atoms only — not comparable to full-atom values): 14617 Å² total; per-residue (Å²): 127,54,66,63,50,78,46,70,57,41,82,40,71,61,48,73,39,61,72,56,47,76,38,78,65,31,32,33,30,43,25,39,39,24,37,45,18,37,35,32,35,55,21,36,37,29,46,66,20,39,37,28,36,46,19,35,38,32,34,48,18,36,41,42,51,50,30,37,39,30,34,50,22,38,39,26,43,42,22,38,48,42,31,69,79,31,87,82,76,34,77,57,82,83,46,63,87,67,44,40,54,28,40,39,32,36,42,26,39,38,26,38,45,18,30,37,43,53,28,44,35,41,48,50,27,35,38,35,60,58,12,25,41,74,60,66,36,84,65,64,44,45,28,36,40,72,62,43,39,76,55,53,97,92,109,131,91,72,81,91,85,85,75,78,39,79,40,74,60,48,45,25,58,68,19,37,38,25,33,62,31,30,34,30,44,24,37,41,24,37,44,17,37,35,33,34,57,22,37,37,30,47,66,20,39,37,27,37,47,19,35,39,31,34,47,17,37,42,41,50,51,32,36,38,29,34,50,22,38,38,26,41,41,21,38,49,43,32,68,76,31,87,81,80,38,75,57,83,82,46,62,86,65,42,40,53,29,40,40,33,36,43,28,29,36,24,36,47,18,36,38,44,51,30,43,35,41,46,50,26,32,37,36,58,50,11,29,41,77,60,65,37,86,65,62,45,45,27,36,33,76,65,42,38,76,58,51,95,92,108

Sequence (310 aa):
MNQPQVHQADVRDVEFGTGVKIVEPCNLYGCKLGDDCFVGPFTEIQKGVVIGARTRVQSHAFVCELVTIGEDCFVGHGVMFVNDTFSTGGPARGRKELWRETVIGNRVSIGSNATIMPVRITDDVVIGAGSVVTKDITTPGTYAGNPARRLLAGQMNQPQVHQADVRDVEFGTGVKIVEPCNLYGCKLGDDCFVGPFTEIQKGVVIGARTRVQSHAFVCELVTIGEDCFVGHGVMFVNDTFSTGGPARGRKELWRETVIGNRVSIGSNATIMPVRITDDVVIGAGSVVTKDITTPGTYAGNPARRLLAGQ

Radius of gyration: 19.42 Å; Cα contacts (8 Å, |Δi|>4): 983; chains: 2; bounding box: 46×48×55 Å